Protein AF-A0A1Q8VIY4-F1 (afdb_monomer)

Nearest PDB structures (foldseek):
  6g6q-assembly4_G  TM=3.994E-01  e=1.998E-03  synthetic construct
  3q7n-assembly1_A  TM=3.539E-01  e=1.605E-03  Escherichia coli
  3q7m-assembly1_A  TM=3.217E-01  e=1.605E-03  Escherichia coli
  2yms-assembly1_D  TM=6.266E-01  e=3.820E-01  Escherichia coli BL21
  8qpv-assembly1_B  TM=3.089E-01  e=1.032E-02  Escherichia coli

Sequence (212 aa):
RRETQYLHIDLNTGQTSPIEGASMDASPTALQDGWMLFDSQPSSSGRPDTVTLINPDGSVKETFEVGVPDDFTDYPWSPQDFTLDQARAWLKNGDTSWAPSTYSVNKDDEECRSITVAGQRIELGENNSLSLKLPSGCFGVPIQGVYHAGDGDIGVFSERKGDDETVLHLVDMSTGKSPEPISLGNWGGYSPEGDFLITYEDNGAVKAYRPS

Organism: NCBI:txid544580

Foldseek 3Di:
DPDQDDWDADPVPRDIDGLPPADPQWDWDDAPFFIKTWACDPPVVPDAIKMWTAGNRRHTPDIDGFCADQPDFKAAEALAAHDSVRCCCCRNPVDNPPGPFIKTQDQVPQQSQWIAAPNDIDGNGRAKPAWDQDPVTIGGDSCVSRVQYNLAQWGWIWGDPDDQWIWIWIARRHHRATDPTHTQHQFPAWGRDHQWIWTAHPVGDIDIDGRD

Solvent-accessible surface area (backbone atoms only — not comparable to full-atom values): 11880 Å² total; per-residue (Å²): 128,86,77,78,83,49,67,32,67,44,85,89,78,69,48,72,44,71,40,79,89,70,58,91,82,30,53,82,40,81,32,73,62,24,35,36,33,48,34,78,51,59,86,88,70,80,52,76,35,34,38,37,36,26,38,80,88,40,48,78,73,48,73,46,59,60,42,47,60,96,82,66,44,76,33,40,38,37,47,45,47,42,38,64,68,53,48,45,38,28,45,44,61,53,47,42,86,85,35,90,33,48,34,25,58,35,74,88,36,90,65,20,26,37,35,32,21,62,88,32,81,44,82,52,40,76,48,28,76,65,36,43,72,48,101,92,41,54,43,69,60,83,66,52,37,59,73,62,23,40,28,20,50,37,45,79,43,46,20,51,80,54,100,89,40,54,31,37,40,44,27,27,45,78,65,32,37,54,53,83,66,43,74,54,85,70,55,68,49,70,48,55,55,47,72,32,40,37,37,34,31,70,88,69,50,74,50,78,45,60,61,105

Structure (mmCIF, N/CA/C/O backbone):
data_AF-A0A1Q8VIY4-F1
#
_entry.id   AF-A0A1Q8VIY4-F1
#
loop_
_atom_site.group_PDB
_atom_site.id
_atom_site.type_symbol
_atom_site.label_atom_id
_atom_site.label_alt_id
_atom_site.label_comp_id
_atom_site.label_asym_id
_atom_site.label_entity_id
_atom_site.label_seq_id
_atom_site.pdbx_PDB_ins_code
_atom_site.Cartn_x
_atom_site.Cartn_y
_atom_site.Cartn_z
_atom_site.occupancy
_atom_site.B_iso_or_equiv
_atom_site.auth_seq_id
_atom_site.auth_comp_id
_atom_site.auth_asym_id
_atom_site.auth_atom_id
_atom_site.pdbx_PDB_model_num
ATOM 1 N N . ARG A 1 1 ? 31.874 -5.119 -11.733 1.00 45.81 1 ARG A N 1
ATOM 2 C CA . ARG A 1 1 ? 30.832 -5.982 -12.337 1.00 45.81 1 ARG A CA 1
ATOM 3 C C . ARG A 1 1 ? 29.625 -5.803 -11.428 1.00 45.81 1 ARG A C 1
ATOM 5 O O . ARG A 1 1 ? 29.793 -6.089 -10.255 1.00 45.81 1 ARG A O 1
ATOM 12 N N . ARG A 1 2 ? 28.520 -5.185 -11.873 1.00 52.56 2 ARG A N 1
ATOM 13 C CA . ARG A 1 2 ? 27.293 -5.181 -11.055 1.00 52.56 2 ARG A CA 1
ATOM 14 C C . ARG A 1 2 ? 26.842 -6.639 -10.993 1.00 52.56 2 ARG A C 1
ATOM 16 O O . ARG A 1 2 ? 26.711 -7.256 -12.048 1.00 52.56 2 ARG A O 1
ATOM 23 N N . GLU A 1 3 ? 26.785 -7.218 -9.803 1.00 56.44 3 GLU A N 1
ATOM 24 C CA . GLU A 1 3 ? 26.264 -8.572 -9.630 1.00 56.44 3 GLU A CA 1
ATOM 25 C C . GLU A 1 3 ? 24.769 -8.524 -9.952 1.00 56.44 3 GLU A C 1
ATOM 27 O O . GLU A 1 3 ? 24.046 -7.695 -9.410 1.00 56.44 3 GLU A O 1
ATOM 32 N N . THR A 1 4 ? 24.321 -9.331 -10.911 1.00 56.03 4 THR A N 1
ATOM 33 C CA . THR A 1 4 ? 22.893 -9.510 -11.189 1.00 56.03 4 THR A CA 1
ATOM 34 C C . THR A 1 4 ? 22.273 -10.227 -9.998 1.00 56.03 4 THR A C 1
ATOM 36 O O . THR A 1 4 ? 22.716 -11.329 -9.680 1.00 56.03 4 THR A O 1
ATOM 39 N N . GLN A 1 5 ? 21.268 -9.626 -9.358 1.00 73.62 5 GLN A N 1
ATOM 40 C CA . GLN A 1 5 ? 20.654 -10.200 -8.151 1.00 73.62 5 GLN A CA 1
ATOM 41 C C . GLN A 1 5 ? 19.208 -10.624 -8.340 1.00 73.62 5 GLN A C 1
ATOM 43 O O . GLN A 1 5 ? 18.794 -11.635 -7.783 1.00 73.62 5 GLN A O 1
ATOM 48 N N . TYR A 1 6 ? 18.477 -9.920 -9.200 1.00 82.62 6 TYR A N 1
ATOM 49 C CA . TYR A 1 6 ? 17.129 -10.302 -9.580 1.00 82.62 6 TYR A CA 1
ATOM 50 C C . TYR A 1 6 ? 17.136 -10.958 -10.957 1.00 82.62 6 TYR A C 1
ATOM 52 O O . TYR A 1 6 ? 17.734 -10.456 -11.914 1.00 82.62 6 TYR A O 1
ATOM 60 N N . LEU A 1 7 ? 16.490 -12.117 -11.029 1.00 87.75 7 LEU A N 1
ATOM 61 C CA . LEU A 1 7 ? 16.318 -12.904 -12.239 1.00 87.75 7 LEU A CA 1
ATOM 62 C C . LEU A 1 7 ? 14.827 -13.110 -12.450 1.00 87.75 7 LEU A C 1
ATOM 64 O O . LEU A 1 7 ? 14.121 -13.536 -11.538 1.00 87.75 7 LEU A O 1
ATOM 68 N N . HIS A 1 8 ? 14.375 -12.861 -13.668 1.00 89.62 8 HIS A N 1
ATOM 69 C CA . HIS A 1 8 ? 13.130 -13.434 -14.138 1.00 89.62 8 HIS A CA 1
ATOM 70 C C . HIS A 1 8 ? 13.402 -14.869 -14.601 1.00 89.62 8 HIS A C 1
ATOM 72 O O . HIS A 1 8 ? 14.433 -15.143 -15.225 1.00 89.62 8 HIS A O 1
ATOM 78 N N . ILE A 1 9 ? 12.493 -15.782 -14.264 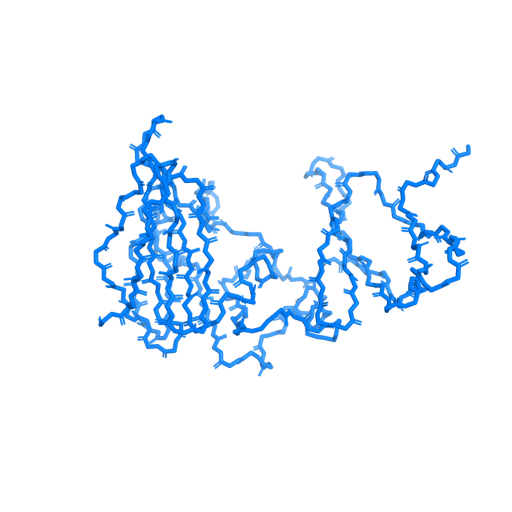1.00 90.88 9 ILE A N 1
ATOM 79 C CA . ILE A 1 9 ? 12.560 -17.194 -14.634 1.00 90.88 9 ILE A CA 1
ATOM 80 C C . ILE A 1 9 ? 11.240 -17.553 -15.310 1.00 90.88 9 ILE A C 1
ATOM 82 O O . ILE A 1 9 ? 10.196 -17.578 -14.661 1.00 90.88 9 ILE A O 1
ATOM 86 N N . ASP A 1 10 ? 11.294 -17.879 -16.599 1.00 88.88 10 ASP A N 1
ATOM 87 C CA . ASP A 1 10 ? 10.153 -18.458 -17.302 1.00 88.88 10 ASP A CA 1
ATOM 88 C C . ASP A 1 10 ? 9.967 -19.904 -16.825 1.00 88.88 10 ASP A C 1
ATOM 90 O O . ASP A 1 10 ? 10.807 -20.770 -17.072 1.00 88.88 10 ASP A O 1
ATOM 94 N N . LEU A 1 11 ? 8.860 -20.178 -16.135 1.00 91.00 11 LEU A N 1
ATOM 95 C CA . LEU A 1 11 ? 8.581 -21.499 -15.569 1.00 91.00 11 LEU A CA 1
ATOM 96 C C . LEU A 1 11 ? 8.240 -22.567 -16.624 1.00 91.00 11 LEU A C 1
ATOM 98 O O . LEU A 1 11 ? 8.341 -23.756 -16.330 1.00 91.00 11 LEU A O 1
ATOM 102 N N . ASN A 1 12 ? 7.865 -22.176 -17.846 1.00 92.06 12 ASN A N 1
ATOM 103 C CA . ASN A 1 12 ? 7.588 -23.109 -18.939 1.00 92.06 12 ASN A CA 1
ATOM 104 C C . ASN A 1 12 ? 8.872 -23.548 -19.646 1.00 92.06 12 ASN A C 1
ATOM 106 O O . ASN A 1 12 ? 9.007 -24.713 -20.022 1.00 92.06 12 ASN A O 1
ATOM 110 N N . THR A 1 13 ? 9.800 -22.613 -19.867 1.00 92.88 13 THR A N 1
ATOM 111 C CA . THR A 1 13 ? 11.026 -22.867 -20.645 1.00 92.88 13 THR A CA 1
ATOM 112 C C . THR A 1 13 ? 12.269 -23.065 -19.779 1.00 92.88 13 THR A C 1
ATOM 114 O O . THR A 1 13 ? 13.270 -23.600 -20.259 1.00 92.88 13 THR A O 1
ATOM 117 N N . GLY A 1 14 ? 12.228 -22.634 -18.518 1.00 91.81 14 GLY A N 1
ATOM 118 C CA . GLY A 1 14 ? 13.378 -22.562 -17.619 1.00 91.81 14 GLY A CA 1
ATOM 119 C C . GLY A 1 14 ? 14.391 -21.481 -18.007 1.00 91.81 14 GLY A C 1
ATOM 120 O O . GLY A 1 14 ? 15.480 -21.437 -17.432 1.00 91.81 14 GLY A O 1
ATOM 121 N N . GLN A 1 15 ? 14.080 -20.638 -18.998 1.00 90.50 15 GLN A N 1
ATOM 122 C CA . GLN A 1 15 ? 14.963 -19.549 -19.400 1.00 90.50 15 GLN A CA 1
ATOM 123 C C . GLN A 1 15 ? 15.008 -18.480 -18.317 1.00 90.50 15 GLN A C 1
ATOM 125 O O . GLN A 1 15 ? 13.998 -18.157 -17.692 1.00 90.50 15 GLN A O 1
ATOM 130 N N . THR A 1 16 ? 16.199 -17.923 -18.116 1.00 89.88 16 THR A N 1
ATOM 131 C CA . THR A 1 16 ? 16.429 -16.879 -17.127 1.00 89.88 16 THR A CA 1
ATOM 132 C C . THR A 1 16 ? 16.930 -15.613 -17.796 1.00 89.88 16 THR A C 1
ATOM 134 O O . THR A 1 16 ? 17.759 -15.655 -18.710 1.00 89.88 16 THR A O 1
ATOM 137 N N . SER A 1 17 ? 16.431 -14.475 -17.328 1.00 86.62 17 SER A N 1
ATOM 138 C CA . SER A 1 17 ? 16.861 -13.158 -17.783 1.00 86.62 17 SER A CA 1
ATOM 139 C C . SER A 1 17 ? 17.180 -12.262 -16.586 1.00 86.62 17 SER A C 1
ATOM 141 O O . SER A 1 17 ? 16.423 -12.243 -15.612 1.00 86.62 17 SER A O 1
ATOM 143 N N . PRO A 1 18 ? 18.306 -11.528 -16.618 1.00 85.50 18 PRO A N 1
ATOM 144 C CA . PRO A 1 18 ? 18.631 -10.566 -15.576 1.00 85.50 18 PRO A CA 1
ATOM 145 C C . PRO A 1 18 ? 17.621 -9.419 -15.576 1.00 85.50 18 PRO A C 1
ATOM 147 O O . PRO A 1 18 ? 17.275 -8.897 -16.634 1.00 85.50 18 PRO A O 1
ATOM 150 N N . ILE A 1 19 ? 17.210 -8.984 -14.388 1.00 82.81 19 ILE A N 1
ATOM 151 C CA . ILE A 1 19 ? 16.512 -7.710 -14.222 1.00 82.81 19 ILE A CA 1
ATOM 152 C C . ILE A 1 19 ? 17.588 -6.633 -14.069 1.00 82.81 19 ILE A C 1
ATOM 154 O O . ILE A 1 19 ? 18.270 -6.533 -13.045 1.00 82.81 19 ILE A O 1
ATOM 158 N N . GLU A 1 20 ? 17.808 -5.868 -15.136 1.00 74.88 20 GLU A N 1
ATOM 159 C CA . GLU A 1 20 ? 18.823 -4.819 -15.154 1.00 74.88 20 GLU A CA 1
ATOM 160 C C . GLU A 1 20 ? 18.403 -3.609 -14.310 1.00 74.88 20 GLU A C 1
ATOM 162 O O . GLU A 1 20 ? 17.249 -3.196 -14.312 1.00 74.88 20 GLU A O 1
ATOM 167 N N . GLY A 1 21 ? 19.364 -3.009 -13.602 1.00 68.44 21 GLY A N 1
ATOM 168 C CA . GLY A 1 21 ? 19.148 -1.759 -12.863 1.00 68.44 21 GLY A CA 1
ATOM 169 C C . GLY A 1 21 ? 18.580 -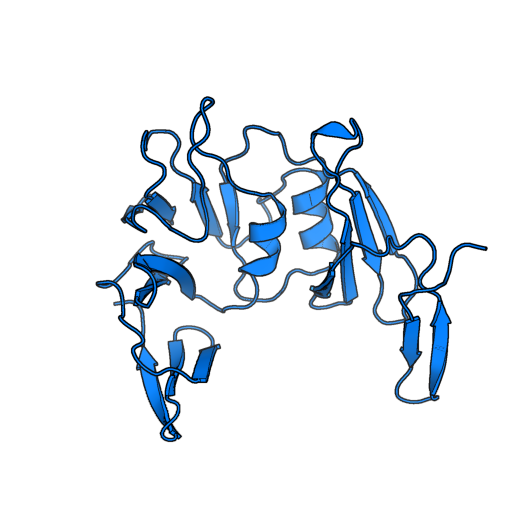1.914 -11.451 1.00 68.44 21 GLY A C 1
ATOM 170 O O . GLY A 1 21 ? 18.599 -0.938 -10.710 1.00 68.44 21 GLY A O 1
ATOM 171 N N . ALA A 1 22 ? 18.170 -3.119 -11.050 1.00 68.25 22 ALA A N 1
ATOM 172 C CA . ALA A 1 22 ? 17.692 -3.395 -9.700 1.00 68.25 22 ALA A CA 1
ATOM 173 C C . ALA A 1 22 ? 18.802 -3.251 -8.639 1.00 68.25 22 ALA A C 1
ATOM 175 O O . ALA A 1 22 ? 19.890 -3.822 -8.781 1.00 68.25 22 ALA A O 1
ATOM 176 N N . SER A 1 23 ? 18.513 -2.496 -7.577 1.00 72.38 23 SER A N 1
ATOM 177 C CA . SER A 1 23 ? 19.349 -2.402 -6.374 1.00 72.38 23 SER A CA 1
ATOM 178 C C . SER A 1 23 ? 19.302 -3.700 -5.568 1.00 72.38 23 SER A C 1
ATOM 180 O O . SER A 1 23 ? 18.300 -4.412 -5.597 1.00 72.38 23 SER A O 1
ATOM 182 N N . MET A 1 24 ? 20.385 -3.997 -4.843 1.00 69.69 24 MET A N 1
ATOM 183 C CA . MET A 1 24 ? 20.458 -5.164 -3.952 1.00 69.69 24 MET A CA 1
ATOM 184 C C . MET A 1 24 ? 19.482 -5.064 -2.779 1.00 69.69 24 MET A C 1
ATOM 186 O O . MET A 1 24 ? 18.989 -6.075 -2.293 1.00 69.69 24 MET A O 1
ATOM 190 N N . ASP A 1 25 ? 19.232 -3.837 -2.332 1.00 74.12 25 ASP A N 1
ATOM 191 C CA . ASP A 1 25 ? 18.444 -3.549 -1.136 1.00 74.12 25 ASP A CA 1
ATOM 192 C C . ASP A 1 25 ? 16.948 -3.401 -1.459 1.00 74.12 25 ASP A C 1
ATOM 194 O O . ASP A 1 25 ? 16.115 -3.291 -0.558 1.00 74.12 25 ASP A O 1
ATOM 198 N N . ALA A 1 26 ? 16.587 -3.423 -2.748 1.00 80.31 26 ALA A N 1
ATOM 199 C CA . ALA A 1 26 ? 15.200 -3.330 -3.171 1.00 80.31 26 ALA A CA 1
ATOM 200 C C . ALA A 1 26 ? 14.452 -4.620 -2.835 1.00 80.31 26 ALA A C 1
ATOM 202 O O . ALA A 1 26 ? 14.972 -5.706 -3.067 1.00 80.31 26 ALA A O 1
ATOM 203 N N . SER A 1 27 ? 13.219 -4.513 -2.342 1.00 78.31 27 SER A N 1
ATOM 204 C CA . SER A 1 27 ? 12.364 -5.677 -2.072 1.00 78.31 27 SER A CA 1
ATOM 205 C C . SER A 1 27 ? 11.345 -5.875 -3.201 1.00 78.31 27 SER A C 1
ATOM 207 O O . SER A 1 27 ? 10.678 -4.905 -3.581 1.00 78.31 27 SER A O 1
ATOM 209 N N . PRO A 1 28 ? 11.208 -7.093 -3.762 1.00 88.81 28 PRO A N 1
ATOM 210 C CA . PRO A 1 28 ? 10.216 -7.361 -4.789 1.00 88.81 28 PRO A CA 1
ATOM 211 C C . PRO A 1 28 ? 8.816 -7.454 -4.189 1.00 88.81 28 PRO A C 1
ATOM 213 O O . PRO A 1 28 ? 8.590 -8.147 -3.202 1.00 88.81 28 PRO A O 1
ATOM 216 N N . THR A 1 29 ? 7.869 -6.784 -4.833 1.00 92.62 29 THR A N 1
ATOM 217 C CA . THR A 1 29 ? 6.440 -6.832 -4.520 1.00 92.62 29 THR A CA 1
ATOM 218 C C . THR A 1 29 ? 5.701 -7.329 -5.753 1.00 92.62 29 THR A C 1
ATOM 220 O O . THR A 1 29 ? 5.918 -6.815 -6.854 1.00 92.62 29 THR A O 1
ATOM 223 N N . ALA A 1 30 ? 4.873 -8.359 -5.589 1.00 94.25 30 ALA A N 1
ATOM 224 C CA . ALA A 1 30 ? 3.999 -8.822 -6.659 1.00 94.25 30 ALA A CA 1
ATOM 225 C C . ALA A 1 30 ? 2.875 -7.805 -6.893 1.00 94.25 30 ALA A C 1
ATOM 227 O O . ALA A 1 30 ? 2.394 -7.176 -5.956 1.00 94.25 30 ALA A O 1
ATOM 228 N N . LEU A 1 31 ? 2.500 -7.637 -8.155 1.00 97.19 31 LEU A N 1
ATOM 229 C CA . LEU A 1 31 ? 1.381 -6.826 -8.617 1.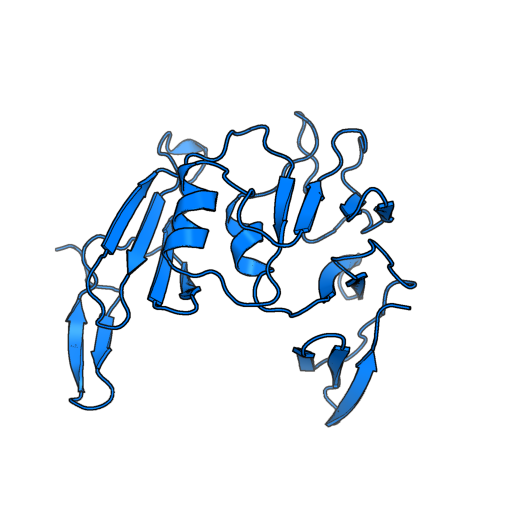00 97.19 31 LEU A CA 1
ATOM 230 C C . LEU A 1 31 ? 0.463 -7.723 -9.460 1.00 97.19 31 LEU A C 1
ATOM 232 O O . LEU A 1 31 ? 0.888 -8.793 -9.902 1.00 97.19 31 LEU A O 1
ATOM 236 N N . GLN A 1 32 ? -0.769 -7.292 -9.747 1.00 96.88 32 GLN A N 1
ATOM 237 C CA . GLN A 1 32 ? -1.719 -8.119 -10.515 1.00 96.88 32 GLN A CA 1
ATOM 238 C C . GLN A 1 32 ? -1.175 -8.555 -11.879 1.00 96.88 32 GLN A C 1
ATOM 240 O O . GLN A 1 32 ? -1.420 -9.668 -12.341 1.00 96.88 32 GLN A O 1
ATOM 245 N N . ASP A 1 33 ? -0.480 -7.639 -12.547 1.00 97.25 33 ASP A N 1
ATOM 246 C CA . ASP A 1 33 ? -0.008 -7.771 -13.919 1.00 97.25 33 ASP A CA 1
ATOM 247 C C . ASP A 1 33 ? 1.505 -7.542 -14.026 1.00 97.25 33 ASP A C 1
ATOM 249 O O . ASP A 1 33 ? 1.994 -7.138 -15.079 1.00 97.25 33 ASP A O 1
ATOM 253 N N . GLY A 1 34 ? 2.263 -7.822 -12.958 1.00 96.00 34 GLY A N 1
ATOM 254 C CA . GLY A 1 34 ? 3.723 -7.749 -12.978 1.00 96.00 34 GLY A CA 1
ATOM 255 C C . GLY A 1 34 ? 4.367 -7.732 -11.596 1.00 96.00 34 GLY A C 1
ATOM 256 O O . GLY A 1 34 ? 3.850 -8.294 -10.633 1.00 96.00 34 GLY A O 1
ATOM 257 N N . TRP A 1 35 ? 5.515 -7.066 -11.501 1.00 95.25 35 TRP A N 1
ATOM 258 C CA . TRP A 1 35 ? 6.236 -6.869 -10.245 1.00 95.25 35 TRP A CA 1
ATOM 259 C C . TRP A 1 35 ? 6.738 -5.443 -10.108 1.00 95.25 35 TRP A C 1
ATOM 261 O O . TRP A 1 35 ? 6.926 -4.713 -11.083 1.00 95.25 35 TRP A O 1
ATOM 271 N N . MET A 1 36 ? 7.021 -5.080 -8.869 1.00 94.81 36 MET A N 1
ATOM 272 C CA . MET A 1 36 ? 7.653 -3.829 -8.506 1.00 94.81 36 MET A CA 1
ATOM 273 C C . MET A 1 36 ? 8.871 -4.093 -7.630 1.00 94.81 36 MET A C 1
ATOM 275 O O . MET A 1 36 ? 8.825 -4.925 -6.728 1.00 94.81 36 MET A O 1
ATOM 279 N N . LEU A 1 37 ? 9.941 -3.342 -7.865 1.00 93.31 37 LEU A N 1
ATOM 280 C CA . LEU A 1 37 ? 11.069 -3.222 -6.949 1.00 93.31 37 LEU A CA 1
ATOM 281 C C . LEU A 1 37 ? 11.058 -1.816 -6.359 1.00 93.31 37 LEU A C 1
ATOM 283 O O . LEU A 1 37 ? 11.157 -0.843 -7.110 1.00 93.31 37 LEU A O 1
ATOM 287 N N . PHE A 1 38 ? 10.943 -1.719 -5.037 1.00 91.69 38 PHE A N 1
ATOM 288 C CA . PHE A 1 38 ? 11.053 -0.456 -4.310 1.00 91.69 38 PHE A CA 1
ATOM 289 C C . PHE A 1 38 ? 12.445 -0.354 -3.685 1.00 91.69 38 PHE A C 1
ATOM 291 O O . PHE A 1 38 ? 12.794 -1.158 -2.822 1.00 91.69 38 PHE A O 1
ATOM 298 N N . ASP A 1 39 ? 13.245 0.606 -4.143 1.00 89.44 39 ASP A N 1
ATOM 299 C CA . ASP A 1 39 ? 14.606 0.863 -3.671 1.00 89.44 39 ASP A CA 1
ATOM 300 C C . ASP A 1 39 ? 14.605 2.098 -2.768 1.00 89.44 39 ASP A C 1
ATOM 302 O O . ASP A 1 39 ? 14.672 3.236 -3.246 1.00 89.44 39 ASP A O 1
ATOM 306 N N . SER A 1 40 ? 14.493 1.853 -1.461 1.00 87.12 40 SER A N 1
ATOM 307 C CA . SER A 1 40 ? 14.528 2.910 -0.454 1.00 87.12 40 SER A CA 1
ATOM 308 C C . SER A 1 40 ? 15.961 3.364 -0.207 1.00 87.12 40 SER A C 1
ATOM 310 O O . SER A 1 40 ? 16.851 2.558 0.072 1.00 87.12 40 SER A O 1
ATOM 312 N N . GLN A 1 41 ? 16.191 4.667 -0.292 1.00 85.75 41 GLN A N 1
ATOM 313 C CA . GLN A 1 41 ? 17.482 5.273 -0.035 1.00 85.75 41 GLN A CA 1
ATOM 314 C C . GLN A 1 41 ? 17.546 5.792 1.407 1.00 85.75 41 GLN A C 1
ATOM 316 O O . GLN A 1 41 ? 16.597 6.399 1.906 1.00 85.75 41 GLN A O 1
ATOM 321 N N . PRO A 1 42 ? 18.689 5.640 2.102 1.00 80.50 42 PRO A N 1
ATOM 322 C CA . PRO A 1 42 ? 18.874 6.280 3.396 1.00 80.50 42 PRO A CA 1
ATOM 323 C C . PRO A 1 42 ? 18.681 7.791 3.269 1.00 80.50 42 PRO A C 1
ATOM 325 O O . PRO A 1 42 ? 19.232 8.408 2.353 1.00 80.50 42 PRO A O 1
ATOM 328 N N . SER A 1 43 ? 18.004 8.409 4.237 1.00 74.50 43 SER A N 1
ATOM 329 C CA . SER A 1 43 ? 17.784 9.864 4.262 1.00 74.50 43 SER A CA 1
ATOM 330 C C . SER A 1 43 ? 19.087 10.678 4.188 1.00 74.50 43 SER A C 1
ATOM 332 O O . SER A 1 43 ? 19.110 11.788 3.662 1.00 74.50 43 SER A O 1
ATOM 334 N N . SER A 1 44 ? 20.207 10.111 4.649 1.00 80.44 44 SER A N 1
ATOM 335 C CA . SER A 1 44 ? 21.544 10.715 4.579 1.00 80.44 44 SER A CA 1
ATOM 336 C C . SER A 1 44 ? 22.182 10.710 3.184 1.00 80.44 44 SER A C 1
ATOM 338 O O . SER A 1 44 ? 23.177 11.402 2.971 1.00 80.44 44 SER A O 1
ATOM 340 N N . SER A 1 45 ? 21.649 9.935 2.236 1.00 82.38 45 SER A N 1
ATOM 341 C CA . SER A 1 45 ? 22.225 9.774 0.895 1.00 82.38 45 SER A CA 1
ATOM 342 C C . SER A 1 45 ? 21.965 10.970 -0.027 1.00 82.38 45 SER A C 1
ATOM 344 O O . SER A 1 45 ? 22.690 11.149 -1.009 1.00 82.38 45 SER A O 1
ATOM 346 N N . GLY A 1 46 ? 20.933 11.773 0.267 1.00 80.38 46 GLY A N 1
ATOM 347 C CA . GLY A 1 46 ? 20.452 12.844 -0.610 1.00 80.38 46 GLY A CA 1
ATOM 348 C C . GLY A 1 46 ? 19.895 12.348 -1.950 1.00 80.38 46 GLY A C 1
ATOM 349 O O . GLY A 1 46 ? 19.732 13.152 -2.865 1.00 80.38 46 GLY A O 1
ATOM 350 N N . ARG A 1 47 ? 19.654 11.037 -2.089 1.00 85.75 47 ARG A N 1
ATOM 351 C CA . ARG A 1 47 ? 19.037 10.422 -3.265 1.00 85.75 47 ARG A CA 1
ATOM 352 C C . ARG A 1 47 ? 17.565 10.130 -2.980 1.00 85.75 47 ARG A C 1
ATOM 354 O O . ARG A 1 47 ? 17.262 9.735 -1.856 1.00 85.75 47 ARG A O 1
ATOM 361 N N . PRO A 1 48 ? 16.679 10.307 -3.968 1.00 87.94 48 PRO A N 1
ATOM 362 C CA . PRO A 1 48 ? 15.284 9.923 -3.824 1.00 87.94 48 PRO A CA 1
ATOM 363 C C . PRO A 1 48 ? 15.135 8.399 -3.836 1.00 87.94 48 PRO A C 1
ATOM 365 O O . PRO A 1 48 ? 15.938 7.693 -4.454 1.00 87.94 48 PRO A O 1
ATOM 368 N N . ASP A 1 49 ? 14.074 7.915 -3.195 1.00 90.81 49 ASP A N 1
ATOM 369 C CA . ASP A 1 49 ? 13.602 6.544 -3.373 1.00 90.81 49 ASP A CA 1
ATOM 370 C C . ASP A 1 49 ? 13.238 6.313 -4.843 1.00 90.81 49 ASP A C 1
ATOM 372 O O . ASP A 1 49 ? 12.737 7.213 -5.530 1.00 90.81 49 ASP A O 1
ATOM 376 N N . THR A 1 50 ? 13.471 5.099 -5.340 1.00 92.62 50 THR A N 1
ATOM 377 C CA . THR A 1 50 ? 13.131 4.751 -6.725 1.00 92.62 50 THR A CA 1
ATOM 378 C C . THR A 1 50 ? 12.291 3.492 -6.814 1.00 92.62 50 THR A C 1
ATOM 380 O O . THR A 1 50 ? 12.351 2.600 -5.971 1.00 92.62 50 THR A O 1
ATOM 383 N N . VAL A 1 51 ? 11.497 3.425 -7.876 1.00 94.25 51 VAL A N 1
ATOM 384 C CA . VAL A 1 51 ? 10.613 2.310 -8.187 1.00 94.25 51 VAL A CA 1
ATOM 385 C C . VAL A 1 51 ? 10.959 1.790 -9.567 1.00 94.25 51 VAL A C 1
ATOM 387 O O . VAL A 1 51 ? 11.059 2.567 -10.515 1.00 94.25 51 VAL A O 1
ATOM 390 N N . THR A 1 52 ? 11.112 0.474 -9.696 1.00 94.50 52 THR A N 1
ATOM 391 C CA . THR A 1 52 ? 11.223 -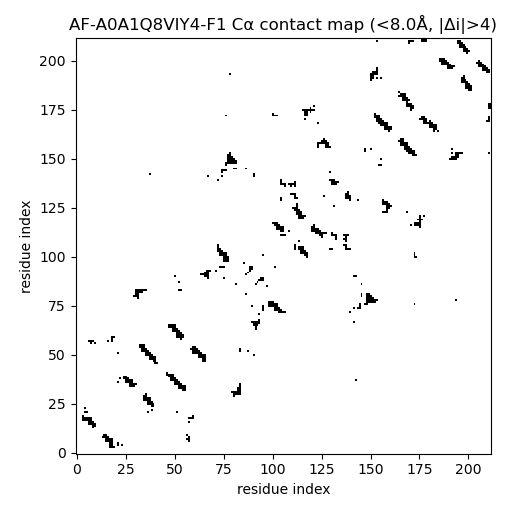0.209 -10.990 1.00 94.50 52 THR A CA 1
ATOM 392 C C . THR A 1 52 ? 10.028 -1.130 -11.184 1.00 94.50 52 THR A C 1
ATOM 394 O O . THR A 1 52 ? 9.817 -2.045 -10.394 1.00 94.50 52 THR A O 1
ATOM 397 N N . LEU A 1 53 ? 9.254 -0.886 -12.239 1.00 95.88 53 LEU A N 1
ATOM 398 C CA . LEU A 1 53 ? 8.103 -1.688 -12.640 1.00 95.88 53 LEU A CA 1
ATOM 399 C C . LEU A 1 53 ? 8.516 -2.696 -13.709 1.00 95.88 53 LEU A C 1
ATOM 401 O O . LEU A 1 53 ? 9.208 -2.348 -14.670 1.00 95.88 53 LEU A O 1
ATOM 405 N N . ILE A 1 54 ? 8.077 -3.940 -13.552 1.00 94.69 54 ILE A N 1
ATOM 406 C CA . ILE A 1 54 ? 8.518 -5.085 -14.346 1.00 94.69 54 ILE A CA 1
ATOM 407 C C . ILE A 1 54 ? 7.283 -5.805 -14.882 1.00 94.69 54 ILE A C 1
ATOM 409 O O . ILE A 1 54 ? 6.374 -6.138 -14.125 1.00 94.69 54 ILE A O 1
ATOM 413 N N . ASN A 1 55 ? 7.252 -6.037 -16.192 1.00 95.06 55 ASN A N 1
ATOM 414 C CA . ASN A 1 55 ? 6.190 -6.785 -16.856 1.00 95.06 55 ASN A CA 1
ATOM 415 C C . ASN A 1 55 ? 6.234 -8.280 -16.473 1.00 95.06 55 ASN A C 1
ATOM 417 O O . ASN A 1 55 ? 7.276 -8.766 -16.027 1.00 95.06 55 ASN A O 1
ATOM 421 N N . PRO A 1 56 ? 5.161 -9.052 -16.731 1.00 92.56 56 PRO A N 1
ATOM 422 C CA . PRO A 1 56 ? 5.105 -10.484 -16.427 1.00 92.56 56 PRO A CA 1
ATOM 423 C C . PRO A 1 56 ? 6.198 -11.333 -17.094 1.00 92.56 56 PRO A C 1
ATOM 425 O O . PRO A 1 56 ? 6.515 -12.411 -16.608 1.00 92.56 56 PRO A O 1
ATOM 428 N N . ASP A 1 57 ? 6.776 -10.856 -18.200 1.00 90.25 57 ASP A N 1
ATOM 429 C CA . ASP A 1 57 ? 7.868 -11.515 -18.928 1.00 90.25 57 ASP A CA 1
ATOM 430 C C . ASP A 1 57 ? 9.272 -11.145 -18.410 1.00 90.25 57 ASP A C 1
ATOM 432 O O . ASP A 1 57 ? 10.283 -11.507 -19.017 1.00 90.25 57 ASP A O 1
ATOM 436 N N . GLY A 1 58 ? 9.343 -10.387 -17.312 1.00 89.06 58 GLY A N 1
ATOM 437 C CA . GLY A 1 58 ? 10.588 -9.933 -16.703 1.00 89.06 58 GLY A CA 1
ATOM 438 C C . GLY A 1 58 ? 11.215 -8.704 -17.354 1.00 89.06 58 GLY A C 1
ATOM 439 O O . GLY A 1 58 ? 12.262 -8.250 -16.889 1.00 89.06 58 GLY A O 1
ATOM 440 N N . SER A 1 59 ? 10.619 -8.148 -18.413 1.00 90.69 59 SER A N 1
ATOM 441 C CA . SER A 1 59 ? 11.108 -6.905 -19.009 1.00 90.69 59 SER A CA 1
ATOM 442 C C . SER A 1 59 ? 10.797 -5.703 -18.114 1.00 90.69 59 SER A C 1
ATOM 444 O O . SER A 1 59 ? 9.706 -5.576 -17.557 1.00 90.69 59 SER A O 1
ATOM 446 N N . VAL A 1 60 ? 11.760 -4.789 -17.976 1.00 92.38 60 VAL A N 1
ATOM 447 C CA . VAL A 1 60 ? 11.544 -3.530 -17.252 1.00 92.38 60 VAL A CA 1
ATOM 448 C C . VAL A 1 60 ? 10.590 -2.649 -18.061 1.00 92.38 60 VAL A C 1
ATOM 450 O O . VAL A 1 60 ? 10.891 -2.284 -19.198 1.00 92.38 60 VAL A O 1
ATOM 453 N N . LYS A 1 61 ? 9.450 -2.292 -17.463 1.00 94.81 61 LYS A N 1
ATOM 454 C CA . LYS A 1 61 ? 8.465 -1.364 -18.033 1.00 94.81 61 LYS A CA 1
ATOM 455 C C . LYS A 1 61 ? 8.921 0.082 -17.858 1.00 94.81 61 LYS A C 1
ATOM 457 O O . LYS A 1 61 ? 8.913 0.850 -18.816 1.00 94.81 61 LYS A O 1
ATOM 462 N N . GLU A 1 62 ? 9.308 0.453 -16.639 1.00 95.38 62 GLU A N 1
ATOM 463 C CA . GLU A 1 62 ? 9.745 1.809 -16.291 1.00 95.38 62 GLU A CA 1
ATOM 464 C C . GLU A 1 62 ? 10.521 1.811 -14.968 1.00 95.38 62 GLU A C 1
ATOM 466 O O . GLU A 1 62 ? 10.216 1.028 -14.071 1.00 95.38 62 GLU A O 1
ATOM 471 N N . THR A 1 63 ? 11.464 2.743 -14.825 1.00 93.94 63 THR A N 1
ATOM 472 C CA . THR A 1 63 ? 12.062 3.116 -13.536 1.00 93.94 63 THR A CA 1
ATOM 473 C C . THR A 1 63 ? 11.837 4.608 -13.297 1.00 93.94 63 THR A C 1
ATOM 475 O O . THR A 1 63 ? 12.049 5.411 -14.209 1.00 93.94 63 THR A O 1
ATOM 478 N N . PHE A 1 64 ? 11.405 4.991 -12.096 1.00 95.19 64 PHE A N 1
ATOM 479 C CA . PHE A 1 64 ? 11.139 6.385 -11.734 1.00 95.19 64 PHE A CA 1
ATOM 480 C C . PHE A 1 64 ? 11.474 6.685 -10.268 1.00 95.19 64 PHE A C 1
ATOM 482 O O . PHE A 1 64 ? 11.517 5.787 -9.434 1.00 95.19 64 PHE A O 1
ATOM 489 N N . GLU A 1 65 ? 11.708 7.962 -9.967 1.00 95.06 65 GLU A N 1
ATOM 490 C CA . GLU A 1 65 ? 11.818 8.475 -8.596 1.00 95.06 65 GLU A CA 1
ATOM 491 C C . GLU A 1 65 ? 10.420 8.598 -7.982 1.00 95.06 65 GLU A C 1
ATOM 493 O O . GLU A 1 65 ? 9.486 9.024 -8.670 1.00 95.06 65 GLU A O 1
ATOM 498 N N . VAL A 1 66 ? 10.272 8.228 -6.708 1.00 94.94 66 VAL A N 1
ATOM 499 C CA . VAL A 1 66 ? 9.009 8.401 -5.975 1.00 94.94 66 VAL A CA 1
ATOM 500 C C . VAL A 1 66 ? 8.650 9.886 -5.959 1.00 94.94 66 VAL A C 1
ATOM 502 O O . VAL A 1 66 ? 9.450 10.722 -5.547 1.00 94.94 66 VAL A O 1
ATOM 505 N N . GLY A 1 67 ? 7.449 10.208 -6.439 1.00 95.50 67 GLY A N 1
ATOM 506 C CA . GLY A 1 67 ? 6.961 11.582 -6.591 1.00 95.50 67 GLY A CA 1
ATOM 507 C C . GLY A 1 67 ? 5.765 11.915 -5.701 1.00 95.50 67 GLY A C 1
ATOM 508 O O . GLY A 1 67 ? 5.115 12.938 -5.912 1.00 95.50 67 GLY A O 1
ATOM 509 N N . VAL A 1 68 ? 5.451 11.053 -4.730 1.00 93.31 68 VAL A N 1
ATOM 510 C CA . VAL A 1 68 ? 4.459 11.351 -3.689 1.00 93.31 68 VAL A CA 1
ATOM 511 C C . VAL A 1 68 ? 4.974 12.532 -2.849 1.00 93.31 68 VAL A C 1
ATOM 513 O O . VAL A 1 68 ? 6.130 12.490 -2.431 1.00 93.31 68 VAL A O 1
ATOM 516 N N . PRO A 1 69 ? 4.171 13.588 -2.612 1.00 89.44 69 PRO A N 1
ATOM 517 C CA . PRO A 1 69 ? 4.598 14.731 -1.801 1.00 89.44 69 PRO A CA 1
ATOM 518 C C . PRO A 1 69 ? 5.001 14.310 -0.388 1.00 89.44 69 PRO A C 1
ATOM 520 O O . PRO A 1 69 ? 4.303 13.496 0.198 1.00 89.44 69 PRO A O 1
ATOM 523 N N . ASP A 1 70 ? 6.041 14.906 0.200 1.00 85.00 70 ASP A N 1
ATOM 524 C CA . ASP A 1 70 ? 6.507 14.565 1.561 1.00 85.00 70 ASP A CA 1
ATOM 525 C C . ASP A 1 70 ? 5.434 14.755 2.650 1.00 85.00 70 ASP A C 1
ATOM 527 O O . ASP A 1 70 ? 5.502 14.149 3.718 1.00 85.00 70 ASP A O 1
ATOM 531 N N . ASP A 1 71 ? 4.448 15.619 2.400 1.00 86.94 71 ASP A N 1
ATOM 532 C CA . ASP A 1 71 ? 3.355 15.933 3.314 1.00 86.94 71 ASP A CA 1
ATOM 533 C C . ASP A 1 71 ? 2.046 15.209 2.971 1.00 86.94 71 ASP A C 1
ATOM 535 O O . ASP A 1 71 ? 0.993 15.577 3.497 1.00 86.94 71 ASP A O 1
ATOM 539 N N . PHE A 1 72 ? 2.078 14.188 2.120 1.00 91.00 72 PHE A N 1
ATOM 540 C CA . PHE A 1 72 ? 0.902 13.379 1.832 1.00 91.00 72 PHE A CA 1
ATOM 541 C C . PHE A 1 72 ? 0.306 12.740 3.098 1.00 91.00 72 PHE A C 1
ATOM 543 O O . PHE A 1 72 ? 0.999 12.430 4.069 1.00 91.00 72 PHE A O 1
ATOM 550 N N . THR A 1 73 ? -1.008 12.542 3.084 1.00 92.12 73 THR A N 1
ATOM 551 C CA . THR A 1 73 ? -1.735 11.865 4.170 1.00 92.12 73 THR A CA 1
ATOM 552 C C . THR A 1 73 ? -2.612 10.742 3.676 1.00 92.12 73 THR A C 1
ATOM 554 O O . THR A 1 73 ? -2.833 9.800 4.427 1.00 92.12 73 THR A O 1
ATOM 557 N N . ASP A 1 74 ? -3.120 10.857 2.453 1.00 94.81 74 ASP A N 1
ATOM 558 C CA . ASP A 1 74 ? -4.071 9.926 1.868 1.00 94.81 74 ASP A CA 1
ATOM 559 C C . ASP A 1 74 ? -3.353 8.803 1.127 1.00 94.81 74 ASP A C 1
ATOM 561 O O . ASP A 1 74 ? -2.438 9.040 0.340 1.00 94.81 74 ASP A O 1
ATOM 565 N N . TYR A 1 75 ? -3.820 7.584 1.356 1.00 96.44 75 TYR A N 1
ATOM 566 C CA . TYR A 1 75 ? -3.344 6.361 0.738 1.00 96.44 75 TYR A CA 1
ATOM 567 C C . TYR A 1 75 ? -4.481 5.744 -0.077 1.00 96.44 75 TYR A C 1
ATOM 569 O O . TYR A 1 75 ? -5.625 5.709 0.397 1.00 96.44 75 TYR A O 1
ATOM 577 N N . PRO A 1 76 ? -4.200 5.237 -1.288 1.00 97.00 76 PRO A N 1
ATOM 578 C CA . PRO A 1 76 ? -5.180 4.474 -2.042 1.00 97.00 76 PRO A CA 1
ATOM 579 C C . PRO A 1 76 ? -5.424 3.122 -1.363 1.00 97.00 76 PRO A C 1
ATOM 581 O O . PRO A 1 76 ? -4.474 2.440 -0.985 1.00 97.00 76 PRO A O 1
ATOM 584 N N . TRP A 1 77 ? -6.690 2.721 -1.240 1.00 96.38 77 TRP A N 1
ATOM 585 C CA . TRP A 1 77 ? -7.074 1.367 -0.847 1.00 96.38 77 TRP A CA 1
ATOM 586 C C . TRP A 1 77 ? -7.558 0.585 -2.064 1.00 96.38 77 TRP A C 1
ATOM 588 O O . TRP A 1 77 ? -8.349 1.097 -2.856 1.00 96.38 77 TRP A O 1
ATOM 598 N N . SER A 1 78 ? -7.135 -0.670 -2.199 1.00 95.25 78 SER A N 1
ATOM 599 C CA . SER A 1 78 ? -7.621 -1.568 -3.245 1.00 95.25 78 SER A CA 1
ATOM 600 C C . SER A 1 78 ? -7.846 -2.969 -2.679 1.00 95.25 78 SER A C 1
ATOM 602 O O . SER A 1 78 ? -6.898 -3.555 -2.156 1.00 95.25 78 SER A O 1
ATOM 604 N N . PRO A 1 79 ? -9.045 -3.556 -2.868 1.00 93.31 79 PRO A N 1
ATOM 605 C CA . PRO A 1 79 ? -9.313 -4.943 -2.488 1.00 93.31 79 PRO A CA 1
ATOM 606 C C . PRO A 1 79 ? -8.494 -5.994 -3.226 1.00 93.31 79 PRO A C 1
ATOM 608 O O . PRO A 1 79 ? -8.501 -7.163 -2.863 1.00 93.31 79 PRO A O 1
ATOM 611 N N . GLN A 1 80 ? -7.825 -5.593 -4.296 1.00 95.06 80 GLN A N 1
ATOM 612 C CA . GLN A 1 80 ? -6.933 -6.434 -5.075 1.00 95.06 80 GLN A CA 1
ATOM 613 C C . GLN A 1 80 ? -5.548 -5.792 -5.083 1.00 95.06 80 GLN A C 1
ATOM 615 O O . GLN A 1 80 ? -5.448 -4.573 -4.905 1.00 95.06 80 GLN A O 1
ATOM 620 N N . ASP A 1 81 ? -4.507 -6.580 -5.358 1.00 96.06 81 ASP A N 1
ATOM 621 C CA . ASP A 1 81 ? -3.158 -6.051 -5.583 1.00 96.06 81 ASP A CA 1
ATOM 622 C C . ASP A 1 81 ? -3.209 -4.889 -6.581 1.00 96.06 81 ASP A C 1
ATOM 624 O O . ASP A 1 81 ? -4.119 -4.795 -7.407 1.00 96.06 81 ASP A O 1
ATOM 628 N N . PHE A 1 82 ? -2.245 -3.978 -6.547 1.00 97.94 82 PHE A N 1
ATOM 629 C CA . PHE A 1 82 ? -2.218 -2.938 -7.572 1.00 97.94 82 PHE A CA 1
ATOM 630 C C . PHE A 1 82 ? -1.828 -3.548 -8.919 1.00 97.94 82 PHE A C 1
ATOM 632 O O . PHE A 1 82 ? -1.037 -4.485 -8.997 1.00 97.94 82 PHE A O 1
ATOM 639 N N . THR A 1 83 ? -2.350 -2.982 -10.000 1.00 98.44 83 THR A N 1
ATOM 640 C CA . THR A 1 83 ? -1.749 -3.127 -11.332 1.00 98.44 83 THR A CA 1
ATOM 641 C C . THR A 1 83 ? -0.493 -2.261 -11.441 1.00 98.44 83 THR A C 1
ATOM 643 O O . THR A 1 83 ? -0.306 -1.304 -10.682 1.00 98.44 83 THR A O 1
ATOM 646 N N . LEU A 1 84 ? 0.353 -2.524 -12.437 1.00 98.44 84 LEU A N 1
ATOM 647 C CA . LEU A 1 84 ? 1.517 -1.699 -12.763 1.00 98.44 84 LEU A CA 1
ATOM 648 C C . LEU A 1 84 ? 1.126 -0.228 -12.976 1.00 98.44 84 LEU A C 1
ATOM 650 O O . LEU A 1 84 ? 1.851 0.670 -12.552 1.00 98.44 84 LEU A O 1
ATOM 654 N N . ASP A 1 85 ? -0.016 0.033 -13.616 1.00 98.50 85 ASP A N 1
ATOM 655 C CA . ASP A 1 85 ? -0.481 1.398 -13.884 1.00 98.50 85 ASP A CA 1
ATOM 656 C C . ASP A 1 85 ? -0.990 2.100 -12.617 1.00 98.50 85 ASP A C 1
ATOM 658 O O . ASP A 1 85 ? -0.716 3.286 -12.434 1.00 98.50 85 ASP A O 1
ATOM 662 N N . GLN A 1 86 ? -1.655 1.380 -11.710 1.00 98.56 86 GLN A N 1
ATOM 663 C CA . GLN A 1 86 ? -2.085 1.911 -10.409 1.00 98.56 86 GLN A CA 1
ATOM 664 C C . GLN A 1 86 ? -0.893 2.188 -9.485 1.00 98.56 86 GLN A C 1
ATOM 666 O O . GLN A 1 86 ? -0.799 3.276 -8.915 1.00 98.56 86 GLN A O 1
ATOM 671 N N . ALA A 1 87 ? 0.069 1.260 -9.399 1.00 98.25 87 ALA A N 1
ATOM 672 C CA . ALA A 1 87 ? 1.313 1.458 -8.652 1.00 98.25 87 ALA A CA 1
ATOM 673 C C . ALA A 1 87 ? 2.091 2.669 -9.177 1.00 98.25 87 ALA A C 1
ATOM 675 O O . ALA A 1 87 ? 2.574 3.491 -8.397 1.00 98.25 87 ALA A O 1
ATOM 676 N N . ARG A 1 88 ? 2.150 2.830 -10.504 1.00 98.12 88 ARG A N 1
ATOM 677 C CA . ARG A 1 88 ? 2.724 4.016 -11.138 1.00 98.12 88 ARG A CA 1
ATOM 678 C C . ARG A 1 88 ? 1.954 5.287 -10.786 1.00 98.12 88 ARG A C 1
ATOM 680 O O . ARG A 1 88 ? 2.583 6.281 -10.443 1.00 98.12 88 ARG A O 1
ATOM 687 N N . ALA A 1 89 ? 0.628 5.292 -10.920 1.00 98.38 89 ALA A N 1
ATOM 688 C CA . ALA A 1 89 ? -0.203 6.463 -10.641 1.00 98.38 89 ALA A CA 1
ATOM 689 C C . ALA A 1 8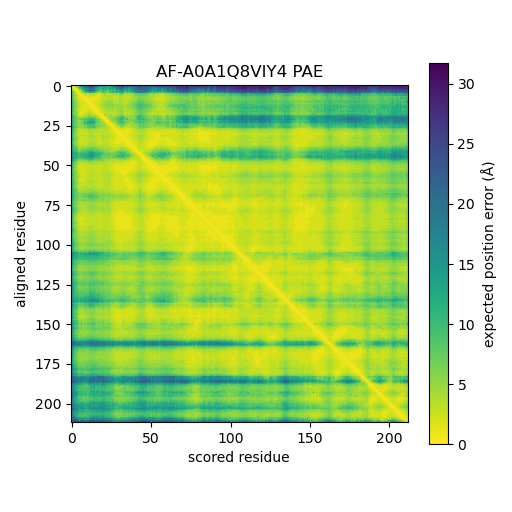9 ? 0.003 6.951 -9.201 1.00 98.38 89 ALA A C 1
ATOM 691 O O . ALA A 1 89 ? 0.280 8.133 -8.985 1.00 98.38 89 ALA A O 1
ATOM 692 N N . TRP A 1 90 ? -0.009 6.014 -8.252 1.00 98.25 90 TRP A N 1
ATOM 693 C CA . TRP A 1 90 ? 0.245 6.284 -6.847 1.00 98.25 90 TRP A CA 1
ATOM 694 C C . TRP A 1 90 ? 1.683 6.746 -6.587 1.00 98.25 90 TRP A C 1
ATOM 696 O O . TRP A 1 90 ? 1.904 7.900 -6.242 1.00 98.25 90 TRP A O 1
ATOM 706 N N . LEU A 1 91 ? 2.687 5.892 -6.793 1.00 97.50 91 LEU A N 1
ATOM 707 C CA . LEU A 1 91 ? 4.051 6.167 -6.322 1.00 97.50 91 LEU A CA 1
ATOM 708 C C . LEU A 1 91 ? 4.756 7.271 -7.115 1.00 97.50 91 LEU A C 1
ATOM 710 O O . LEU A 1 91 ? 5.658 7.925 -6.593 1.00 97.50 91 LEU A O 1
ATOM 714 N N . LYS A 1 92 ? 4.368 7.491 -8.376 1.00 97.56 92 LYS A N 1
ATOM 715 C CA . LYS A 1 92 ? 4.975 8.533 -9.209 1.00 97.56 92 LYS A CA 1
ATOM 716 C C . LYS A 1 92 ? 4.299 9.890 -9.047 1.00 97.56 92 LYS A C 1
ATOM 718 O O . LYS A 1 92 ? 4.980 10.902 -9.157 1.00 97.56 92 LYS A O 1
ATOM 723 N N . ASN A 1 93 ? 2.980 9.921 -8.844 1.00 96.69 93 ASN A N 1
ATOM 724 C CA . ASN A 1 93 ? 2.209 11.168 -8.917 1.00 96.69 93 ASN A CA 1
ATOM 725 C C . ASN A 1 93 ? 1.361 11.458 -7.669 1.00 96.69 93 ASN A C 1
ATOM 727 O O . ASN A 1 93 ? 0.682 12.480 -7.644 1.00 96.69 93 ASN A O 1
ATOM 731 N N . GLY A 1 94 ? 1.342 10.568 -6.674 1.00 96.56 94 GLY A N 1
ATOM 732 C CA . GLY A 1 94 ? 0.424 10.653 -5.537 1.00 96.56 94 GLY A CA 1
ATOM 733 C C . GLY A 1 94 ? -1.050 10.508 -5.931 1.00 96.56 94 GLY A C 1
ATOM 734 O O . GLY A 1 94 ? -1.921 10.970 -5.202 1.00 96.56 94 GLY A O 1
ATOM 735 N N . ASP A 1 95 ? -1.349 9.924 -7.096 1.00 97.31 95 ASP A N 1
ATOM 736 C CA . ASP A 1 95 ? -2.719 9.833 -7.602 1.00 97.31 95 ASP A CA 1
ATOM 737 C C . ASP A 1 95 ? -3.466 8.665 -6.952 1.00 97.31 95 ASP A C 1
ATOM 739 O O . ASP A 1 95 ? -3.102 7.497 -7.121 1.00 97.31 95 ASP A O 1
ATOM 743 N N . THR A 1 96 ? -4.531 9.002 -6.229 1.00 97.00 96 THR A N 1
ATOM 744 C CA . THR A 1 96 ? -5.440 8.069 -5.554 1.00 97.00 96 THR A CA 1
ATOM 745 C C . THR A 1 96 ? -6.819 8.003 -6.214 1.00 97.00 96 THR A C 1
ATOM 747 O O . THR A 1 96 ? -7.672 7.244 -5.768 1.00 97.00 96 THR A O 1
ATOM 750 N N . SER A 1 97 ? -7.063 8.759 -7.291 1.00 96.88 97 SER A N 1
ATOM 751 C CA . SER A 1 97 ? -8.397 8.928 -7.895 1.00 96.88 97 SER A CA 1
ATOM 752 C C . SER A 1 97 ? -8.984 7.656 -8.514 1.00 96.88 97 SER A C 1
ATOM 754 O O . SER A 1 97 ? -10.191 7.569 -8.739 1.00 96.88 97 SER A O 1
ATOM 756 N N . TRP A 1 98 ? -8.133 6.673 -8.799 1.00 96.50 98 TRP A N 1
ATOM 757 C CA . TRP A 1 98 ? -8.518 5.367 -9.322 1.00 96.50 98 TRP A CA 1
ATOM 758 C C . TRP A 1 98 ? -8.969 4.396 -8.221 1.00 96.50 98 TRP A C 1
ATOM 760 O O . TRP A 1 98 ? -9.584 3.375 -8.536 1.00 96.50 98 TRP A O 1
ATOM 770 N N . ALA A 1 99 ? -8.635 4.674 -6.958 1.00 96.69 99 ALA A N 1
ATOM 771 C CA . ALA A 1 99 ? -8.891 3.770 -5.851 1.00 96.69 99 ALA A CA 1
ATOM 772 C C . ALA A 1 99 ? -10.379 3.803 -5.453 1.00 96.69 99 ALA A C 1
ATOM 774 O O . ALA A 1 99 ? -10.976 4.882 -5.398 1.00 96.69 99 ALA A O 1
ATOM 775 N N . PRO A 1 100 ? -11.007 2.648 -5.160 1.00 93.62 100 PRO A N 1
ATOM 776 C CA . PRO A 1 100 ? -12.396 2.596 -4.696 1.00 93.62 100 PRO A CA 1
ATOM 777 C C . PRO A 1 100 ? -12.618 3.325 -3.365 1.00 93.62 100 PRO A C 1
ATOM 779 O O . PRO A 1 100 ? -13.709 3.844 -3.124 1.00 93.62 100 PRO A O 1
ATOM 782 N N . SER A 1 101 ? -11.599 3.375 -2.509 1.00 94.31 101 SER A N 1
ATOM 783 C CA . SER A 1 101 ? -11.587 4.190 -1.300 1.00 94.31 101 SER A CA 1
ATOM 784 C C . SER A 1 101 ? -10.168 4.641 -0.962 1.00 94.31 101 SER A C 1
ATOM 786 O O . SER A 1 101 ? -9.185 4.220 -1.577 1.00 94.31 101 SER A O 1
ATOM 788 N N . THR A 1 102 ? -10.066 5.535 0.015 1.00 95.56 102 THR A N 1
ATOM 789 C CA . THR A 1 102 ? -8.798 5.973 0.591 1.00 95.56 102 THR A CA 1
ATOM 790 C C . THR A 1 102 ? -8.874 5.907 2.108 1.00 95.56 102 THR A C 1
ATOM 792 O O . THR A 1 102 ? -9.954 5.973 2.706 1.00 95.56 102 THR A O 1
ATOM 795 N N . TYR A 1 103 ? -7.710 5.803 2.733 1.00 95.50 103 TYR A N 1
ATOM 796 C CA . TYR A 1 103 ? -7.540 6.071 4.155 1.00 95.50 103 TYR A CA 1
ATOM 797 C C . TYR A 1 103 ? -6.463 7.126 4.346 1.00 95.50 103 TYR A C 1
ATOM 799 O O . TYR A 1 103 ? -5.640 7.335 3.457 1.00 95.50 103 TYR A O 1
ATOM 807 N N . SER A 1 104 ? -6.452 7.787 5.499 1.00 95.06 104 SER A N 1
ATOM 808 C CA . SER A 1 104 ? -5.439 8.794 5.780 1.00 95.06 104 SER A CA 1
ATOM 809 C C . SER A 1 104 ? -4.848 8.706 7.170 1.00 95.06 104 SER A C 1
ATOM 811 O O . SER A 1 104 ? -5.544 8.426 8.145 1.00 95.06 104 SER A O 1
ATOM 813 N N . VAL A 1 105 ? -3.548 8.979 7.268 1.00 92.69 105 VAL A N 1
ATOM 814 C CA . VAL A 1 105 ? -2.903 9.238 8.559 1.00 92.69 105 VAL A CA 1
ATOM 815 C C . VAL A 1 105 ? -3.421 10.574 9.081 1.00 92.69 105 VAL A C 1
ATOM 817 O O . VAL A 1 105 ? -3.385 11.587 8.377 1.00 92.69 105 VAL A O 1
ATOM 820 N N . ASN A 1 106 ? -3.929 10.583 10.312 1.00 83.38 106 ASN A N 1
ATOM 821 C CA . ASN A 1 106 ? -4.556 11.771 10.872 1.00 83.38 106 ASN A CA 1
ATOM 822 C C . ASN A 1 106 ? -3.493 12.764 11.373 1.00 83.38 106 ASN A C 1
ATOM 824 O O . ASN A 1 106 ? -2.832 12.513 12.374 1.00 83.38 106 ASN A O 1
ATOM 828 N N . LYS A 1 107 ? -3.340 13.910 10.698 1.00 81.12 107 LYS A N 1
ATOM 829 C CA . LYS A 1 107 ? -2.404 14.970 11.121 1.00 81.12 107 LYS A CA 1
ATOM 830 C C . LYS A 1 107 ? -2.862 15.757 12.349 1.00 81.12 107 LYS A C 1
ATOM 832 O O . LYS A 1 107 ? -2.019 16.355 13.010 1.00 81.12 107 LYS A O 1
ATOM 837 N N . ASP A 1 108 ? -4.157 15.747 12.655 1.00 86.25 108 ASP A N 1
ATOM 838 C CA . ASP A 1 108 ? -4.690 16.361 13.877 1.00 86.25 108 ASP A CA 1
ATOM 839 C C . ASP A 1 108 ? -4.433 15.471 15.106 1.00 86.25 108 ASP A C 1
ATOM 841 O O . ASP A 1 108 ? -4.610 15.897 16.247 1.00 86.25 108 ASP A O 1
ATOM 845 N N . ASP A 1 109 ? -4.014 14.222 14.888 1.00 89.69 109 ASP A N 1
ATOM 846 C CA . ASP A 1 109 ? -3.536 13.338 15.937 1.00 89.69 109 ASP A CA 1
ATOM 847 C C . ASP A 1 109 ? -2.079 13.644 16.279 1.00 89.69 109 ASP A C 1
ATOM 849 O O . ASP A 1 109 ? -1.161 13.109 15.669 1.00 89.69 109 ASP A O 1
ATOM 853 N N . GLU A 1 110 ? -1.847 14.469 17.296 1.00 88.94 110 GLU A N 1
ATOM 854 C CA . GLU A 1 110 ? -0.486 14.795 17.743 1.00 88.94 110 GLU A CA 1
ATOM 855 C C . GLU A 1 110 ? 0.328 13.564 18.193 1.00 88.94 110 GLU A C 1
ATOM 857 O O . GLU A 1 110 ? 1.555 13.640 18.296 1.00 88.94 110 GLU A O 1
ATOM 862 N N . GLU A 1 111 ? -0.328 12.431 18.464 1.00 91.62 111 GLU A N 1
ATOM 863 C CA . GLU A 1 111 ? 0.304 11.194 18.916 1.00 91.62 111 GLU A CA 1
ATOM 864 C C . GLU A 1 111 ? 0.397 10.111 17.832 1.00 91.62 111 GLU A C 1
ATOM 866 O O . GLU A 1 111 ? 0.990 9.063 18.087 1.00 91.62 111 GLU A O 1
ATOM 871 N N . CYS A 1 112 ? -0.129 10.355 16.626 1.00 92.75 112 CYS A N 1
ATOM 872 C CA . CYS A 1 112 ? -0.063 9.435 15.484 1.00 92.75 112 CYS A CA 1
ATOM 873 C C . CYS A 1 112 ? -0.630 8.042 15.783 1.00 92.75 112 CYS A C 1
ATOM 875 O O . CYS A 1 112 ? -0.070 7.022 15.377 1.00 92.75 112 CYS A O 1
ATOM 877 N N . ARG A 1 113 ? -1.739 8.003 16.527 1.00 94.44 113 ARG A N 1
ATOM 878 C CA . ARG A 1 113 ? -2.386 6.778 17.011 1.00 94.44 113 ARG A CA 1
ATOM 879 C C . ARG A 1 113 ? -3.599 6.380 16.192 1.00 94.44 113 ARG A C 1
ATOM 881 O O . ARG A 1 113 ? -4.255 5.403 16.534 1.00 94.44 113 ARG A O 1
ATOM 888 N N . SER A 1 114 ? -3.923 7.123 15.142 1.00 94.69 114 SER A N 1
ATOM 889 C CA . SER A 1 114 ? -5.162 6.938 14.404 1.00 94.69 114 SER A CA 1
ATOM 890 C C . SER A 1 114 ? -5.028 7.181 12.912 1.00 94.69 114 SER A C 1
ATOM 892 O O . SER A 1 114 ? -4.174 7.931 12.429 1.00 94.69 114 SER A O 1
ATOM 894 N N . ILE A 1 115 ? -5.968 6.579 12.195 1.00 95.50 115 ILE A N 1
ATOM 895 C CA . ILE A 1 115 ? -6.241 6.864 10.793 1.00 95.50 115 ILE A CA 1
ATOM 896 C C . ILE A 1 115 ? -7.674 7.344 10.617 1.00 95.50 115 ILE A C 1
ATOM 898 O O . ILE A 1 115 ? -8.517 7.192 11.503 1.00 95.50 115 ILE A O 1
ATOM 902 N N . THR A 1 116 ? -7.957 7.909 9.452 1.00 95.75 116 THR A N 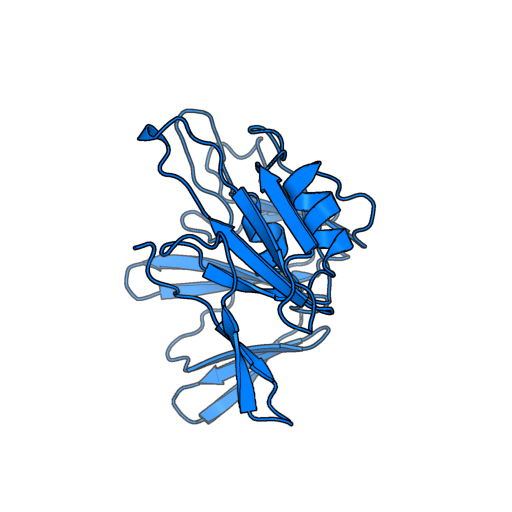1
ATOM 903 C CA . THR A 1 116 ? -9.316 8.198 9.006 1.00 95.75 116 THR A CA 1
ATOM 904 C C . THR A 1 116 ? -9.670 7.285 7.843 1.00 95.75 116 THR A C 1
ATOM 906 O O . THR A 1 116 ? -8.951 7.246 6.849 1.00 95.75 116 THR A O 1
ATOM 909 N N . VAL A 1 117 ? -10.794 6.580 7.947 1.00 95.62 117 VAL A N 1
ATOM 910 C CA . VAL A 1 117 ? -11.347 5.730 6.883 1.00 95.62 117 VAL A CA 1
ATOM 911 C C . VAL A 1 117 ? -12.808 6.099 6.689 1.00 95.62 117 VAL A C 1
ATOM 913 O O . VAL A 1 117 ? -13.558 6.151 7.659 1.00 95.62 117 VAL A O 1
ATOM 916 N N . ALA A 1 118 ? -13.219 6.411 5.458 1.00 92.88 118 ALA A N 1
ATOM 917 C CA . ALA A 1 118 ? -14.591 6.843 5.149 1.00 92.88 118 ALA A CA 1
ATOM 918 C C . ALA A 1 118 ? -15.122 7.970 6.076 1.00 92.88 118 ALA A C 1
ATOM 920 O O . ALA A 1 118 ? -16.301 8.023 6.428 1.00 92.88 118 ALA A O 1
ATOM 921 N N . GLY A 1 119 ? -14.234 8.875 6.509 1.00 92.25 119 GLY A N 1
ATOM 922 C CA . GLY A 1 119 ? -14.549 9.967 7.440 1.00 92.25 119 GLY A CA 1
ATOM 923 C C . GLY A 1 119 ? -14.695 9.559 8.913 1.00 92.25 119 GLY A C 1
ATOM 924 O O . GLY A 1 119 ? -14.960 10.421 9.749 1.00 92.25 119 GLY A O 1
ATOM 925 N N . GLN A 1 120 ? -14.518 8.280 9.250 1.00 93.62 120 GLN A N 1
ATOM 926 C CA . GLN A 1 120 ? -14.458 7.784 10.624 1.00 93.62 120 GLN A CA 1
ATOM 927 C C . GLN A 1 120 ? -13.014 7.772 11.115 1.00 93.62 120 GLN A C 1
ATOM 929 O O . GLN A 1 120 ? -12.118 7.305 10.414 1.00 93.62 120 GLN A O 1
ATOM 934 N N . ARG A 1 121 ? -12.793 8.260 12.335 1.00 94.88 121 ARG A N 1
ATOM 935 C CA . ARG A 1 121 ? -11.502 8.155 13.015 1.00 94.88 121 ARG A CA 1
ATOM 936 C C . ARG A 1 121 ? -11.385 6.782 13.674 1.00 94.88 121 ARG A C 1
ATOM 938 O O . ARG A 1 121 ? -12.254 6.416 14.462 1.00 94.88 121 ARG A O 1
ATOM 945 N N . ILE A 1 122 ? -10.304 6.067 13.379 1.00 94.81 122 ILE A N 1
ATOM 946 C CA . ILE A 1 122 ? -10.010 4.728 13.897 1.00 94.81 122 ILE A CA 1
ATOM 947 C C . ILE A 1 122 ? -8.753 4.793 14.748 1.00 94.81 122 ILE A C 1
ATOM 949 O O . ILE A 1 122 ? -7.694 5.175 14.256 1.00 94.81 122 ILE A O 1
ATOM 953 N N . GLU A 1 123 ? -8.875 4.423 16.020 1.00 93.88 123 GLU A N 1
ATOM 954 C CA . GLU A 1 123 ? -7.754 4.369 16.957 1.00 93.88 123 GLU A CA 1
ATOM 955 C C . GLU A 1 123 ? -6.978 3.063 16.765 1.00 93.88 123 GLU A C 1
ATOM 957 O O . GLU A 1 123 ? -7.452 1.993 17.131 1.00 93.88 123 GLU A O 1
ATOM 962 N N . LEU A 1 124 ? -5.773 3.166 16.208 1.00 93.75 124 LEU A N 1
ATOM 963 C CA . LEU A 1 124 ? -4.820 2.067 16.046 1.00 93.75 124 LEU A CA 1
ATOM 964 C C . LEU A 1 124 ? -3.854 1.950 17.229 1.00 93.75 124 LEU A C 1
ATOM 966 O O . LEU A 1 124 ? -3.163 0.947 17.362 1.00 93.75 124 LEU A O 1
ATOM 970 N N . GLY A 1 125 ? -3.777 2.978 18.074 1.00 92.75 125 GLY A N 1
ATOM 971 C CA . GLY A 1 125 ? -2.924 3.012 19.256 1.00 92.75 125 GLY A CA 1
ATOM 972 C C . GLY A 1 125 ? -1.464 3.386 18.977 1.00 92.75 125 GLY A C 1
ATOM 973 O O . GLY A 1 125 ? -1.099 3.808 17.882 1.00 92.75 125 GLY A O 1
ATOM 974 N N . GLU A 1 126 ? -0.633 3.324 20.019 1.00 90.88 126 GLU A N 1
ATOM 975 C CA . GLU A 1 126 ? 0.655 4.036 20.073 1.00 90.88 126 GLU A CA 1
ATOM 976 C C . GLU A 1 126 ? 1.721 3.475 19.130 1.00 90.88 126 GLU A C 1
ATOM 978 O O . GLU A 1 126 ? 2.399 4.240 18.451 1.00 90.88 126 GLU A O 1
ATOM 983 N N . ASN A 1 127 ? 1.844 2.150 19.055 1.00 90.31 127 ASN A N 1
ATOM 984 C CA . ASN A 1 127 ? 2.836 1.484 18.209 1.00 90.31 127 ASN A CA 1
ATOM 985 C C . ASN A 1 127 ? 2.139 0.766 17.049 1.00 90.31 127 ASN A C 1
ATOM 987 O O . ASN A 1 127 ? 2.201 -0.463 16.940 1.00 90.31 127 ASN A O 1
ATOM 991 N N . ASN A 1 128 ? 1.412 1.526 16.231 1.00 91.81 128 ASN A N 1
ATOM 992 C CA . ASN A 1 128 ? 0.732 0.994 15.055 1.00 91.81 128 ASN A CA 1
ATOM 993 C C . ASN A 1 128 ? 1.672 0.850 13.844 1.00 91.81 128 ASN A C 1
ATOM 995 O O . ASN A 1 128 ? 2.763 1.412 13.794 1.00 91.81 128 ASN A O 1
ATOM 999 N N . SER A 1 129 ? 1.235 0.058 12.867 1.00 89.25 129 SER A N 1
ATOM 1000 C CA . SER A 1 129 ? 1.993 -0.289 11.652 1.00 89.25 129 SER A CA 1
ATOM 1001 C C . SER A 1 129 ? 1.967 0.772 10.548 1.00 89.25 129 SER A C 1
ATOM 1003 O O . SER A 1 129 ? 2.727 0.658 9.584 1.00 89.25 129 SER A O 1
ATOM 1005 N N . LEU A 1 130 ? 1.118 1.797 10.666 1.00 90.44 130 LEU A N 1
ATOM 1006 C CA . LEU A 1 130 ? 0.891 2.768 9.597 1.00 90.44 130 LEU A CA 1
ATOM 1007 C C . LEU A 1 130 ? 1.650 4.073 9.796 1.00 90.44 130 LEU A C 1
ATOM 1009 O O . LEU A 1 130 ? 2.211 4.597 8.837 1.00 90.44 130 LEU A O 1
ATOM 1013 N N . SER A 1 131 ? 1.686 4.601 11.016 1.00 89.38 131 SER A N 1
ATOM 1014 C CA . SER A 1 131 ? 2.242 5.926 11.266 1.00 89.38 131 SER A CA 1
ATOM 1015 C C . SER A 1 131 ? 3.230 5.955 12.416 1.00 89.38 131 SER A C 1
ATOM 1017 O O . SER A 1 131 ? 3.059 5.297 13.438 1.00 89.38 131 SER A O 1
ATOM 1019 N N . LEU A 1 132 ? 4.243 6.800 12.257 1.00 86.31 132 LEU A N 1
ATOM 1020 C CA . LEU A 1 132 ? 5.253 7.089 13.261 1.00 86.31 132 LEU A CA 1
ATOM 1021 C C . LEU A 1 132 ? 5.210 8.571 13.625 1.00 86.31 132 LEU A C 1
ATOM 1023 O O . LEU A 1 132 ? 5.027 9.439 12.767 1.00 86.31 132 LEU A O 1
ATOM 1027 N N . LYS A 1 133 ? 5.437 8.863 14.906 1.00 88.56 133 LYS A N 1
ATOM 1028 C CA . LYS A 1 133 ? 5.585 10.231 15.398 1.00 88.56 133 LYS A CA 1
ATOM 1029 C C . LYS A 1 133 ? 7.010 10.725 15.169 1.00 88.56 133 LYS A C 1
ATOM 1031 O O . LYS A 1 133 ? 7.957 10.210 15.764 1.00 88.56 133 LYS A O 1
ATOM 1036 N N . LEU A 1 134 ? 7.158 11.758 14.345 1.00 85.19 134 LEU A N 1
ATOM 1037 C CA . LEU A 1 134 ? 8.404 12.501 14.164 1.00 85.19 134 LEU A CA 1
ATOM 1038 C C . LEU A 1 134 ? 8.267 13.920 14.741 1.00 85.19 134 LEU A C 1
ATOM 1040 O O . LEU A 1 134 ? 7.151 14.396 14.951 1.00 85.19 134 LEU A O 1
ATOM 1044 N N . PRO A 1 135 ? 9.375 14.651 14.978 1.00 84.44 135 PRO A N 1
ATOM 1045 C CA . PRO A 1 135 ? 9.307 16.041 15.441 1.00 84.44 135 PRO A CA 1
ATOM 1046 C C . PRO A 1 135 ? 8.491 16.975 14.531 1.00 84.44 135 PRO A C 1
ATOM 1048 O O . PRO A 1 135 ? 8.012 18.006 14.991 1.00 84.44 135 PRO A O 1
ATOM 1051 N N . SER A 1 136 ? 8.344 16.626 13.250 1.00 82.12 136 SER A N 1
ATOM 1052 C CA . SER A 1 136 ? 7.552 17.350 12.249 1.00 82.12 136 SER A CA 1
ATOM 1053 C C . SER A 1 136 ? 6.069 16.953 12.211 1.00 82.12 136 SER A C 1
ATOM 1055 O O . SER A 1 136 ? 5.330 17.513 11.406 1.00 82.12 136 SER A O 1
ATOM 1057 N N . GLY A 1 137 ? 5.636 16.006 13.049 1.00 87.06 137 GLY A N 1
ATOM 1058 C CA . GLY A 1 137 ? 4.278 15.459 13.079 1.00 87.06 137 GLY A CA 1
ATOM 1059 C C . GLY A 1 137 ? 4.223 13.985 12.676 1.00 87.06 137 GLY A C 1
ATOM 1060 O O . GLY A 1 137 ? 5.235 13.278 12.698 1.00 87.06 137 GLY A O 1
ATOM 1061 N N . CYS A 1 138 ? 3.026 13.520 12.320 1.00 90.06 138 CYS A N 1
ATOM 1062 C CA . CYS A 1 138 ? 2.811 12.142 11.894 1.00 90.06 138 CYS A CA 1
ATOM 1063 C C . CYS A 1 138 ? 3.329 11.884 10.495 1.00 90.06 138 CYS A C 1
ATOM 1065 O O . CYS A 1 138 ? 3.114 12.673 9.577 1.00 90.06 138 CYS A O 1
ATOM 1067 N N . PHE A 1 139 ? 3.991 10.745 10.356 1.00 85.50 139 PHE A N 1
ATOM 1068 C CA . PHE A 1 139 ? 4.648 10.332 9.135 1.00 85.50 139 PHE A CA 1
ATOM 1069 C C . PHE A 1 139 ? 4.258 8.897 8.790 1.00 85.50 139 PHE A C 1
ATOM 1071 O O . PHE A 1 139 ? 4.227 8.039 9.672 1.00 85.50 139 PHE A O 1
ATOM 1078 N N . GLY A 1 140 ? 3.997 8.640 7.512 1.00 87.25 140 GLY A N 1
ATOM 1079 C CA . GLY A 1 140 ? 3.886 7.297 6.944 1.00 87.25 140 GLY A CA 1
ATOM 1080 C C . GLY A 1 140 ? 4.729 7.198 5.672 1.00 87.25 140 GLY A C 1
ATOM 1081 O O . GLY A 1 140 ? 5.335 8.185 5.253 1.00 87.25 140 GLY A O 1
ATOM 1082 N N . VAL A 1 141 ? 4.815 6.009 5.077 1.00 89.88 141 VAL A N 1
ATOM 1083 C CA . VAL A 1 141 ? 5.703 5.759 3.928 1.00 89.88 141 VAL A CA 1
ATOM 1084 C C . VAL A 1 141 ? 4.897 5.400 2.680 1.00 89.88 141 VAL A C 1
ATOM 1086 O O . VAL A 1 141 ? 4.032 4.531 2.763 1.00 89.88 141 VAL A O 1
ATOM 1089 N N . PRO A 1 142 ? 5.179 5.989 1.498 1.00 92.50 142 PRO A N 1
ATOM 1090 C CA . PRO A 1 142 ? 4.335 5.813 0.310 1.00 92.50 142 PRO A CA 1
ATOM 1091 C C . PRO A 1 142 ? 4.070 4.353 -0.074 1.00 92.50 142 PRO A C 1
ATOM 1093 O O . PRO A 1 142 ? 2.979 4.001 -0.524 1.00 92.50 142 PRO A O 1
ATOM 1096 N N . ILE A 1 143 ? 5.058 3.483 0.142 1.00 92.56 143 ILE A N 1
ATOM 1097 C CA . ILE A 1 143 ? 4.982 2.059 -0.192 1.00 92.56 143 ILE A CA 1
ATOM 1098 C C . ILE A 1 143 ? 3.888 1.298 0.578 1.00 92.56 143 ILE A C 1
ATOM 1100 O O . ILE A 1 143 ? 3.386 0.297 0.074 1.00 92.56 143 ILE A O 1
ATOM 1104 N N . GLN A 1 144 ? 3.444 1.793 1.742 1.00 91.94 144 GLN A N 1
ATOM 1105 C CA . GLN A 1 144 ? 2.357 1.177 2.520 1.00 91.94 144 GLN A CA 1
ATOM 1106 C C . GLN A 1 144 ? 1.061 1.037 1.720 1.00 91.94 144 GLN A C 1
ATOM 1108 O O . GLN A 1 144 ? 0.372 0.036 1.880 1.00 91.94 144 GLN A O 1
ATOM 1113 N N . GLY A 1 145 ? 0.756 1.985 0.825 1.00 93.56 145 GLY A N 1
ATOM 1114 C CA . GLY A 1 145 ? -0.436 1.887 -0.024 1.00 93.56 145 GLY A CA 1
ATOM 1115 C C . GLY A 1 145 ? -0.428 0.631 -0.900 1.00 93.56 145 GLY A C 1
ATOM 1116 O O . GLY A 1 145 ? -1.480 0.062 -1.156 1.00 93.56 145 GLY A O 1
ATOM 1117 N N . VAL A 1 146 ? 0.757 0.162 -1.310 1.00 95.25 146 VAL A N 1
ATOM 1118 C CA . VAL A 1 146 ? 0.904 -1.087 -2.069 1.00 95.25 146 VAL A CA 1
ATOM 1119 C C . VAL A 1 146 ? 0.901 -2.302 -1.140 1.00 95.25 146 VAL A C 1
ATOM 1121 O O . VAL A 1 146 ? 0.266 -3.295 -1.460 1.00 95.25 146 VAL A O 1
ATOM 1124 N N . TYR A 1 147 ? 1.582 -2.234 0.009 1.00 90.56 147 TYR A N 1
ATOM 1125 C CA . TYR A 1 147 ? 1.680 -3.368 0.941 1.00 90.56 147 TYR A CA 1
ATOM 1126 C C . TYR A 1 147 ? 0.368 -3.756 1.619 1.00 90.56 147 TYR A C 1
ATOM 1128 O O . TYR A 1 147 ? 0.240 -4.898 2.040 1.00 90.56 147 TYR A O 1
ATOM 1136 N N . HIS A 1 148 ? -0.572 -2.822 1.738 1.00 90.38 148 HIS A N 1
ATOM 1137 C CA . HIS A 1 148 ? -1.898 -3.087 2.293 1.00 90.38 148 HIS A CA 1
ATOM 1138 C C . HIS A 1 148 ? -2.967 -3.309 1.214 1.00 90.38 148 HIS A C 1
ATOM 1140 O O . HIS A 1 148 ? -4.142 -3.447 1.532 1.00 90.38 148 HIS A O 1
ATOM 1146 N N . ALA A 1 149 ? -2.588 -3.318 -0.065 1.00 91.88 149 ALA A N 1
ATOM 1147 C CA . ALA A 1 149 ? -3.493 -3.698 -1.141 1.00 91.88 149 ALA A CA 1
ATOM 1148 C C . ALA A 1 149 ? -3.6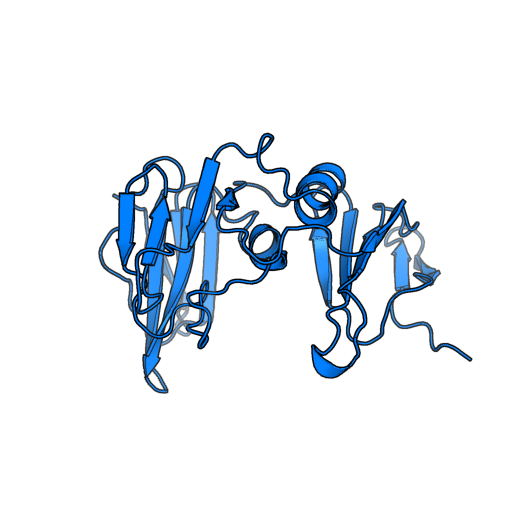47 -5.222 -1.209 1.00 91.88 149 ALA A C 1
ATOM 1150 O O . ALA A 1 149 ? -2.779 -5.954 -0.747 1.00 91.88 149 ALA A O 1
ATOM 1151 N N . GLY A 1 150 ? -4.725 -5.700 -1.830 1.00 89.50 150 GLY A N 1
ATOM 1152 C CA . GLY A 1 150 ? -4.922 -7.141 -2.052 1.00 89.50 150 GLY A CA 1
ATOM 1153 C C . GLY A 1 150 ? -5.606 -7.884 -0.910 1.00 89.50 150 GLY A C 1
ATOM 1154 O O . GLY A 1 150 ? -6.077 -8.999 -1.118 1.00 89.50 150 GLY A O 1
ATOM 1155 N N . ASP A 1 151 ? -5.779 -7.234 0.239 1.00 85.06 151 ASP A N 1
ATOM 1156 C CA . ASP A 1 151 ? -6.399 -7.808 1.439 1.00 85.06 151 ASP A CA 1
ATOM 1157 C C . ASP A 1 151 ? -7.947 -7.822 1.399 1.00 85.06 151 ASP A C 1
ATOM 1159 O O . ASP A 1 151 ? -8.619 -8.083 2.399 1.00 85.06 151 ASP A O 1
ATOM 1163 N N . GLY A 1 152 ? -8.555 -7.554 0.240 1.00 90.19 152 GLY A N 1
ATOM 1164 C CA . GLY A 1 152 ? -10.008 -7.514 0.092 1.00 90.19 152 GLY A CA 1
ATOM 1165 C C . GLY A 1 152 ? -10.649 -6.229 0.630 1.00 90.19 152 GLY A C 1
ATOM 1166 O O . GLY A 1 152 ? -10.121 -5.127 0.514 1.00 90.19 152 GLY A O 1
ATOM 1167 N N . ASP A 1 153 ? -11.852 -6.334 1.179 1.00 91.38 153 ASP A N 1
ATOM 1168 C CA . ASP A 1 153 ? -12.607 -5.171 1.658 1.00 91.38 153 ASP A CA 1
ATOM 1169 C C . ASP A 1 153 ? -12.172 -4.727 3.072 1.00 91.38 153 ASP A C 1
ATOM 1171 O O . ASP A 1 153 ? -12.631 -3.694 3.574 1.00 91.38 153 ASP A O 1
ATOM 1175 N N . ILE A 1 154 ? -11.281 -5.494 3.716 1.00 91.31 154 ILE A N 1
ATOM 1176 C CA . ILE A 1 154 ? -10.829 -5.279 5.093 1.00 91.31 154 ILE A CA 1
ATOM 1177 C C . ILE A 1 154 ? -9.370 -4.832 5.128 1.00 91.31 154 ILE A C 1
ATOM 1179 O O . ILE A 1 154 ? -8.474 -5.570 4.734 1.00 91.31 154 ILE A O 1
ATOM 1183 N N . GLY A 1 155 ? -9.128 -3.673 5.733 1.00 92.31 155 GLY A N 1
ATOM 1184 C CA . GLY A 1 155 ? -7.806 -3.247 6.173 1.00 92.31 155 GLY A CA 1
ATOM 1185 C C . GLY A 1 155 ? -7.407 -3.960 7.456 1.00 92.31 155 GLY A C 1
ATOM 1186 O O . GLY A 1 155 ? -8.145 -3.919 8.443 1.00 92.31 155 GLY A O 1
ATOM 1187 N N . VAL A 1 156 ? -6.238 -4.600 7.449 1.00 92.12 156 VAL A N 1
ATOM 1188 C CA . VAL A 1 156 ? -5.662 -5.257 8.626 1.00 92.12 156 VAL A CA 1
ATOM 1189 C C . VAL A 1 156 ? -4.432 -4.484 9.081 1.00 92.12 156 VAL A C 1
ATOM 1191 O O . VAL A 1 156 ? -3.394 -4.490 8.422 1.00 92.12 156 VAL A O 1
ATOM 1194 N N . PHE A 1 157 ? -4.533 -3.833 10.239 1.00 92.56 157 PHE A N 1
ATOM 1195 C CA . PHE A 1 157 ? -3.449 -3.018 10.788 1.00 92.56 157 PHE A CA 1
ATOM 1196 C C . PHE A 1 157 ? -3.026 -3.544 12.153 1.00 92.56 157 PHE A C 1
ATOM 1198 O O . PHE A 1 157 ? -3.852 -3.729 13.044 1.00 92.56 157 PHE A O 1
ATOM 1205 N N . SER A 1 158 ? -1.732 -3.783 12.346 1.00 90.81 158 SER A N 1
ATOM 1206 C CA . SER A 1 158 ? -1.217 -4.264 13.628 1.00 90.81 158 SER A CA 1
ATOM 1207 C C . SER A 1 158 ? -0.852 -3.122 14.572 1.00 90.81 158 SER A C 1
ATOM 1209 O O . SER A 1 158 ? -0.303 -2.109 14.130 1.00 90.81 158 SER A O 1
ATOM 1211 N N . GLU A 1 159 ? -1.049 -3.346 15.868 1.00 92.69 159 GLU A N 1
ATOM 1212 C CA . GLU A 1 159 ? -0.517 -2.534 16.963 1.00 92.69 159 GLU A CA 1
ATOM 1213 C C . GLU A 1 159 ? 0.288 -3.402 17.931 1.00 92.69 159 GLU A C 1
ATOM 1215 O O . GLU A 1 159 ? -0.176 -4.454 18.375 1.00 92.69 159 GLU A O 1
ATOM 1220 N N . ARG A 1 160 ? 1.477 -2.933 18.315 1.00 89.38 160 ARG A N 1
ATOM 1221 C CA . ARG A 1 160 ? 2.320 -3.584 19.322 1.00 89.38 160 ARG A CA 1
ATOM 1222 C C . ARG A 1 160 ? 2.054 -3.010 20.722 1.00 89.38 160 ARG A C 1
ATOM 1224 O O . ARG A 1 160 ? 2.405 -1.867 21.015 1.00 89.38 160 ARG A O 1
ATOM 1231 N N . LYS A 1 161 ? 1.464 -3.813 21.613 1.00 85.62 161 LYS A N 1
ATOM 1232 C CA . LYS A 1 161 ? 1.143 -3.441 23.010 1.00 85.62 161 LYS A CA 1
ATOM 1233 C C . LYS A 1 161 ? 2.284 -3.718 24.000 1.00 85.62 161 LYS A C 1
ATOM 1235 O O . LYS A 1 161 ? 2.243 -3.244 25.131 1.00 85.62 161 LYS A O 1
ATOM 1240 N N . GLY A 1 162 ? 3.311 -4.453 23.579 1.00 79.69 162 GLY A N 1
ATOM 1241 C CA . GLY A 1 162 ? 4.480 -4.798 24.387 1.00 79.69 162 GLY A CA 1
ATOM 1242 C C . GLY A 1 162 ? 5.412 -5.750 23.639 1.00 79.69 162 GLY A C 1
ATOM 1243 O O . GLY A 1 162 ? 5.270 -5.935 22.430 1.00 79.69 162 GLY A O 1
ATOM 1244 N N . ASP A 1 163 ? 6.358 -6.369 24.348 1.00 76.50 163 ASP A N 1
ATOM 1245 C CA . ASP A 1 163 ? 7.349 -7.255 23.719 1.00 76.50 163 ASP A CA 1
ATOM 1246 C C . ASP A 1 163 ? 6.721 -8.504 23.076 1.00 76.50 163 ASP A C 1
ATOM 1248 O O . ASP A 1 163 ? 7.149 -8.915 21.995 1.00 76.50 163 ASP A O 1
ATOM 1252 N N . ASP A 1 164 ? 5.646 -9.019 23.673 1.00 76.56 164 ASP A N 1
ATOM 1253 C CA . ASP A 1 164 ? 5.004 -10.272 23.258 1.00 76.56 164 ASP A CA 1
ATOM 1254 C C . ASP A 1 164 ? 3.524 -10.099 22.877 1.00 76.56 164 ASP A C 1
ATOM 1256 O O . ASP A 1 164 ? 2.817 -11.080 22.660 1.00 76.56 164 ASP A O 1
ATOM 1260 N N . GLU A 1 165 ? 3.028 -8.860 22.793 1.00 84.38 165 GLU A N 1
ATOM 1261 C CA . GLU A 1 165 ? 1.617 -8.595 22.499 1.00 84.38 165 GLU A CA 1
ATOM 1262 C C . GLU A 1 165 ? 1.461 -7.738 21.243 1.00 84.38 165 GLU A C 1
ATOM 1264 O O . GLU A 1 165 ? 1.885 -6.581 21.186 1.00 84.38 165 GLU A O 1
ATOM 1269 N N . THR A 1 166 ? 0.827 -8.325 20.228 1.00 87.81 166 THR A N 1
ATOM 1270 C CA . THR A 1 166 ? 0.369 -7.641 19.016 1.00 87.81 166 THR A CA 1
ATOM 1271 C C . THR A 1 166 ? -1.126 -7.881 18.855 1.00 87.81 166 THR A C 1
ATOM 1273 O O . THR A 1 166 ? -1.596 -9.015 18.974 1.00 87.81 166 THR A O 1
ATOM 1276 N N . VAL A 1 167 ? -1.866 -6.809 18.590 1.00 91.06 167 VAL A N 1
ATOM 1277 C CA . VAL A 1 167 ? -3.298 -6.854 18.282 1.00 91.06 167 VAL A CA 1
ATOM 1278 C C . VAL A 1 167 ? -3.533 -6.412 16.843 1.00 91.06 167 VAL A C 1
ATOM 1280 O O . VAL A 1 167 ? -2.737 -5.646 16.294 1.00 91.06 167 VAL A O 1
ATOM 1283 N N . LEU A 1 168 ? -4.616 -6.890 16.231 1.00 91.69 168 LEU A N 1
ATOM 1284 C CA . LEU A 1 168 ? -5.066 -6.430 14.918 1.00 91.69 168 LEU A CA 1
ATOM 1285 C C . LEU A 1 168 ? -6.280 -5.531 15.039 1.00 91.69 168 LEU A C 1
ATOM 1287 O O . LEU A 1 168 ? -7.249 -5.856 15.724 1.00 91.69 168 LEU A O 1
ATOM 1291 N N . HIS A 1 169 ? -6.242 -4.460 14.269 1.00 93.31 169 HIS A N 1
ATOM 1292 C CA . HIS A 1 169 ? -7.358 -3.586 13.977 1.00 93.31 169 HIS A CA 1
ATOM 1293 C C . HIS A 1 169 ? -7.905 -3.979 12.609 1.00 93.31 169 HIS A C 1
ATOM 1295 O O . HIS A 1 169 ? -7.175 -3.920 11.618 1.00 93.31 169 HIS A O 1
ATOM 1301 N N . LEU A 1 170 ? -9.162 -4.430 12.569 1.00 93.69 170 LEU A N 1
ATOM 1302 C CA . LEU A 1 170 ? -9.854 -4.760 11.322 1.00 93.69 170 LEU A CA 1
ATOM 1303 C C . LEU A 1 170 ? -10.750 -3.602 10.935 1.00 93.69 170 LEU A C 1
ATOM 1305 O O . LEU A 1 170 ? -11.659 -3.262 11.684 1.00 93.69 170 LEU A O 1
ATOM 1309 N N . VAL A 1 171 ? -10.537 -3.033 9.761 1.00 94.12 171 VAL A N 1
ATOM 1310 C CA . VAL A 1 171 ? -11.295 -1.871 9.310 1.00 94.12 171 VAL A CA 1
ATOM 1311 C C . VAL A 1 171 ? -12.008 -2.218 8.016 1.00 94.12 171 VAL A C 1
ATOM 1313 O O . VAL A 1 171 ? -11.368 -2.583 7.039 1.00 94.12 171 VAL A O 1
ATOM 1316 N N . ASP A 1 172 ? -13.332 -2.095 7.985 1.00 93.56 172 ASP A N 1
ATOM 1317 C CA . ASP A 1 172 ? -14.067 -2.074 6.719 1.00 93.56 172 ASP A CA 1
ATOM 1318 C C . ASP A 1 172 ? -13.691 -0.792 5.974 1.00 93.56 172 ASP A C 1
ATOM 1320 O O . ASP A 1 172 ? -14.036 0.316 6.397 1.00 93.56 172 ASP A O 1
ATOM 1324 N N . MET A 1 173 ? -12.985 -0.939 4.856 1.00 93.62 173 MET A N 1
ATOM 1325 C CA . MET A 1 173 ? -12.386 0.189 4.141 1.00 93.62 173 MET A CA 1
ATOM 1326 C C . MET A 1 173 ? -13.393 0.998 3.322 1.00 93.62 173 MET A C 1
ATOM 1328 O O . MET A 1 173 ? -13.056 2.063 2.800 1.00 93.62 173 MET A O 1
ATOM 1332 N N . SER A 1 174 ? -14.638 0.524 3.230 1.00 92.00 174 SER A N 1
ATOM 1333 C CA . SER A 1 174 ? -15.749 1.233 2.598 1.00 92.00 174 SER A CA 1
ATOM 1334 C C . SER A 1 174 ? -16.568 2.054 3.598 1.00 92.00 174 SER A C 1
ATOM 1336 O O . SER A 1 174 ? -17.088 3.113 3.244 1.00 92.00 174 SER A O 1
ATOM 1338 N N . THR A 1 175 ? -16.675 1.595 4.851 1.00 93.00 175 THR A N 1
ATOM 1339 C CA . THR A 1 175 ? -17.525 2.235 5.872 1.00 93.00 175 THR A CA 1
ATOM 1340 C C . THR A 1 175 ? -16.757 2.875 7.023 1.00 93.00 175 THR A C 1
ATOM 1342 O O . THR A 1 175 ? -17.335 3.671 7.764 1.00 93.00 175 THR A O 1
ATOM 1345 N N . GLY A 1 176 ? -15.475 2.548 7.190 1.00 93.38 176 GLY A N 1
ATOM 1346 C CA . GLY A 1 176 ? -14.681 2.954 8.345 1.00 93.38 176 GLY A CA 1
ATOM 1347 C C . GLY A 1 176 ? -15.147 2.305 9.646 1.00 93.38 176 GLY A C 1
ATOM 1348 O O . GLY A 1 176 ? -14.890 2.828 10.724 1.00 93.38 176 GLY A O 1
ATOM 1349 N N . LYS A 1 177 ? -15.880 1.191 9.588 1.00 93.00 177 LYS A N 1
ATOM 1350 C CA . LYS A 1 177 ? -16.238 0.448 10.796 1.00 93.00 177 LYS A CA 1
ATOM 1351 C C . LYS A 1 177 ? -15.072 -0.412 11.251 1.00 93.00 177 LYS A C 1
ATOM 1353 O O . LYS A 1 177 ? -14.505 -1.155 10.455 1.00 93.00 177 LYS A O 1
ATOM 1358 N N . SER A 1 178 ? -14.785 -0.360 12.545 1.00 92.94 178 SER A N 1
ATOM 1359 C CA . SER A 1 178 ? -13.811 -1.228 13.198 1.00 92.94 178 SER A CA 1
ATOM 1360 C C . SER A 1 178 ? -14.412 -1.787 14.486 1.00 92.94 178 SER A C 1
ATOM 1362 O O . SER A 1 178 ? -14.918 -1.003 15.294 1.00 92.94 178 SER A O 1
ATOM 1364 N N . PRO A 1 179 ? -14.376 -3.112 14.709 1.00 90.69 179 PRO A N 1
ATOM 1365 C CA . PRO A 1 179 ? -14.644 -3.683 16.018 1.00 90.69 179 PRO A CA 1
ATOM 1366 C C . PRO A 1 179 ? -13.462 -3.419 16.967 1.00 90.69 179 PRO A C 1
ATOM 1368 O O . PRO A 1 179 ? -12.448 -2.834 16.580 1.00 90.69 179 PRO A O 1
ATOM 1371 N N . GLU A 1 180 ? -13.598 -3.875 18.214 1.00 90.75 180 GLU A N 1
ATOM 1372 C CA . GLU A 1 180 ? -12.495 -3.891 19.180 1.00 90.75 180 GLU A CA 1
ATOM 1373 C C . GLU A 1 180 ? -11.288 -4.688 18.646 1.00 90.75 180 GLU A C 1
ATOM 1375 O O . GLU A 1 180 ? -11.489 -5.703 17.963 1.00 90.75 180 GLU A O 1
ATOM 1380 N N . PRO A 1 181 ? -10.047 -4.282 18.979 1.00 91.00 181 PRO A N 1
ATOM 1381 C CA . PRO A 1 181 ? -8.847 -4.944 18.484 1.00 91.00 181 PRO A CA 1
ATOM 1382 C C . PRO A 1 181 ? -8.787 -6.416 18.891 1.00 91.00 181 PRO A C 1
ATOM 1384 O O . PRO A 1 181 ? -9.117 -6.798 20.018 1.00 91.00 181 PRO A O 1
ATOM 1387 N N . ILE A 1 182 ? -8.315 -7.256 17.977 1.00 88.12 182 ILE A N 1
ATOM 1388 C CA . ILE A 1 182 ? -8.242 -8.701 18.177 1.00 88.12 182 ILE A CA 1
ATOM 1389 C C . ILE A 1 182 ? -6.842 -9.061 18.660 1.00 88.12 182 ILE A C 1
ATOM 1391 O O . ILE A 1 182 ? -5.858 -8.849 17.953 1.00 88.12 182 ILE A O 1
ATOM 1395 N N . SER A 1 183 ? -6.755 -9.648 19.853 1.00 84.88 183 SER A N 1
ATOM 1396 C CA . SER A 1 183 ? -5.515 -10.256 20.339 1.00 84.88 183 SER A CA 1
ATOM 1397 C C . SER A 1 183 ? -5.288 -11.609 19.671 1.00 84.88 183 SER A C 1
ATOM 1399 O O . SER A 1 183 ? -6.195 -12.444 19.608 1.00 84.88 183 SER A O 1
ATOM 1401 N N . LEU A 1 184 ? -4.073 -11.824 19.169 1.00 72.56 184 LEU A N 1
ATOM 1402 C CA . LEU A 1 184 ? -3.750 -12.980 18.329 1.00 72.56 184 LEU A CA 1
ATOM 1403 C C . LEU A 1 184 ? -3.123 -14.150 19.092 1.00 72.56 184 LEU A C 1
ATOM 1405 O O . LEU A 1 184 ? -3.088 -15.258 18.563 1.00 72.56 184 LEU A O 1
ATOM 1409 N N . GLY A 1 185 ? -2.679 -13.947 20.336 1.00 71.81 185 GLY A N 1
ATOM 1410 C CA . GLY A 1 185 ? -2.093 -15.010 21.159 1.00 71.81 185 GLY A CA 1
ATOM 1411 C C . GLY A 1 185 ? -0.978 -15.789 20.437 1.00 71.81 185 GLY A C 1
ATOM 1412 O O . GLY A 1 185 ? -0.042 -15.190 19.916 1.00 71.81 185 GLY A O 1
ATOM 1413 N N . ASN A 1 186 ? -1.088 -17.124 20.400 1.00 68.88 186 ASN A N 1
ATOM 1414 C CA . ASN A 1 186 ? -0.122 -18.036 19.762 1.00 68.88 186 ASN A CA 1
ATOM 1415 C C . ASN A 1 186 ? -0.494 -18.322 18.293 1.00 68.88 186 ASN A C 1
ATOM 1417 O O . ASN A 1 186 ? -0.967 -19.417 17.960 1.00 68.88 186 ASN A O 1
ATOM 1421 N N . TRP A 1 187 ? -0.370 -17.321 17.424 1.00 72.19 187 TRP A N 1
ATOM 1422 C CA . TRP A 1 187 ? -0.739 -17.474 16.016 1.00 72.19 187 TRP A CA 1
ATOM 1423 C C . TRP A 1 187 ? 0.373 -18.099 15.156 1.00 72.19 187 TRP A C 1
ATOM 1425 O O . TRP A 1 187 ? 1.558 -17.929 15.424 1.00 72.19 187 TRP A O 1
ATOM 1435 N N . GLY A 1 188 ? -0.030 -18.761 14.073 1.00 69.62 188 GLY A N 1
ATOM 1436 C CA . GLY A 1 188 ? 0.848 -19.155 12.970 1.00 69.62 188 GLY A CA 1
ATOM 1437 C C . GLY A 1 188 ? 0.735 -18.229 11.749 1.00 69.62 188 GLY A C 1
ATOM 1438 O O . GLY A 1 188 ? 1.620 -18.239 10.896 1.00 69.62 188 GLY A O 1
ATOM 1439 N N . GLY A 1 189 ? -0.335 -17.423 11.650 1.00 82.62 189 GLY A N 1
ATOM 1440 C CA . GLY A 1 189 ? -0.541 -16.432 10.585 1.00 82.62 189 GLY A CA 1
ATOM 1441 C C . GLY A 1 189 ? -2.012 -16.068 10.343 1.00 82.62 189 GLY A C 1
ATOM 1442 O O . GLY A 1 189 ? -2.906 -16.506 11.073 1.00 82.62 189 GLY A O 1
ATOM 1443 N N . TYR A 1 190 ? -2.275 -15.287 9.293 1.00 86.62 190 TYR A N 1
ATOM 1444 C CA . TYR A 1 190 ? -3.623 -14.919 8.845 1.00 86.62 190 TYR A CA 1
ATOM 1445 C C . TYR A 1 190 ? -3.698 -14.736 7.322 1.00 86.62 190 TYR A C 1
ATOM 1447 O O . TYR A 1 190 ? -2.668 -14.585 6.673 1.00 86.62 190 TYR A O 1
ATOM 1455 N N . SER A 1 191 ? -4.916 -14.763 6.775 1.00 87.19 191 SER A N 1
ATOM 1456 C CA . SER A 1 191 ? -5.242 -14.448 5.377 1.00 87.19 191 SER A CA 1
ATOM 1457 C C . SER A 1 191 ? -6.516 -13.601 5.336 1.00 87.19 191 SER A C 1
ATOM 1459 O O . SER A 1 191 ? -7.554 -14.065 5.828 1.00 87.19 191 SER A O 1
ATOM 1461 N N . PRO A 1 192 ? -6.468 -12.370 4.817 1.00 85.00 192 PRO A N 1
ATOM 1462 C CA . PRO A 1 192 ? -7.661 -11.619 4.451 1.00 85.00 192 PRO A CA 1
ATOM 1463 C C . PRO A 1 192 ? -8.292 -12.242 3.196 1.00 85.00 192 PRO A C 1
ATOM 1465 O O . PRO A 1 192 ? -7.603 -12.547 2.230 1.00 85.00 192 PRO A O 1
ATOM 1468 N N . GLU A 1 193 ? -9.599 -12.483 3.216 1.00 84.50 193 GLU A N 1
ATOM 1469 C CA . GLU A 1 193 ? -10.339 -13.153 2.143 1.00 84.50 193 GLU A CA 1
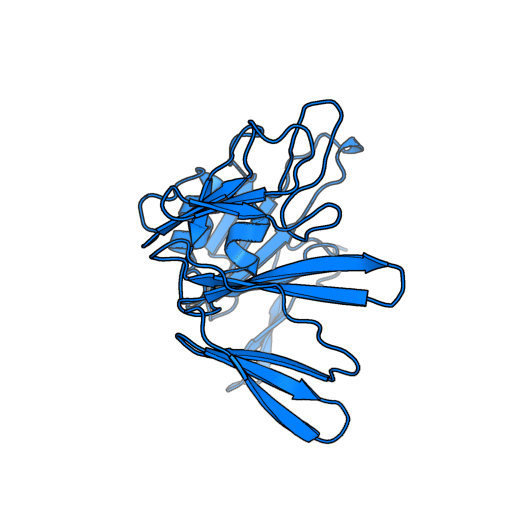ATOM 1470 C C . GLU A 1 193 ? -11.652 -12.408 1.891 1.00 84.50 193 GLU A C 1
ATOM 1472 O O . GLU A 1 193 ? -12.666 -12.654 2.554 1.00 84.50 193 GLU A O 1
ATOM 1477 N N . GLY A 1 194 ? -11.634 -11.478 0.932 1.00 83.81 194 GLY A N 1
ATOM 1478 C CA . GLY A 1 194 ? -12.787 -10.636 0.621 1.00 83.81 194 GLY A CA 1
ATOM 1479 C C . GLY A 1 194 ? -13.193 -9.793 1.828 1.00 83.81 194 GLY A C 1
ATOM 1480 O O . GLY A 1 194 ? -12.481 -8.875 2.215 1.00 83.81 194 GLY A O 1
ATOM 1481 N N . ASP A 1 195 ? -14.330 -10.114 2.433 1.00 85.31 195 ASP A N 1
ATOM 1482 C CA . ASP A 1 195 ? -14.872 -9.435 3.607 1.00 85.31 195 ASP A CA 1
ATOM 1483 C C . ASP A 1 195 ? -14.691 -10.233 4.910 1.00 85.31 195 ASP A C 1
ATOM 1485 O O . ASP A 1 195 ? -15.427 -10.015 5.875 1.00 85.31 195 ASP A O 1
ATOM 1489 N N . PHE A 1 196 ? -13.716 -11.147 4.967 1.00 88.19 196 PHE A N 1
ATOM 1490 C CA . PHE A 1 196 ? -13.334 -11.865 6.186 1.00 88.19 196 PHE A CA 1
ATOM 1491 C C . PHE A 1 196 ? -11.824 -11.831 6.437 1.00 88.19 196 PHE A C 1
ATOM 1493 O O . PHE A 1 196 ? -11.028 -11.798 5.509 1.00 88.19 196 PHE A O 1
ATOM 1500 N N . LEU A 1 197 ? -11.425 -11.934 7.705 1.00 88.19 197 LEU A N 1
ATOM 1501 C CA . LEU A 1 197 ? -10.064 -12.290 8.103 1.00 88.19 197 LEU A CA 1
ATOM 1502 C C . LEU A 1 197 ? -10.052 -13.719 8.642 1.00 88.19 197 LEU A C 1
ATOM 1504 O O . LEU A 1 197 ? -10.732 -14.005 9.629 1.00 88.19 197 LEU A O 1
ATOM 1508 N N . ILE A 1 198 ? -9.242 -14.597 8.058 1.00 89.25 198 ILE A N 1
ATOM 1509 C CA . ILE A 1 198 ? -9.018 -15.957 8.552 1.00 89.25 198 ILE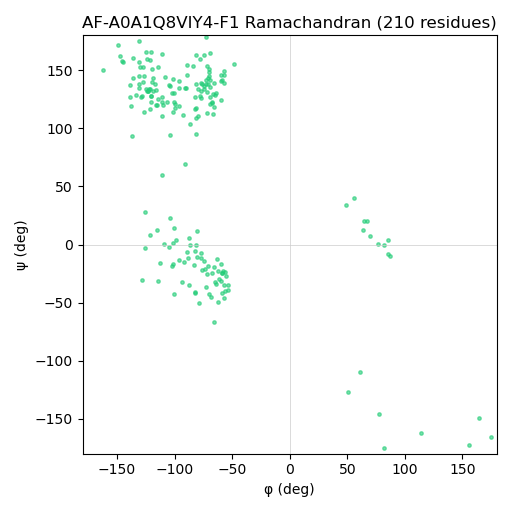 A CA 1
ATOM 1510 C C . ILE A 1 198 ? -7.697 -15.996 9.319 1.00 89.25 198 ILE A C 1
ATOM 1512 O O . ILE A 1 198 ? -6.654 -15.683 8.761 1.00 89.25 198 ILE A O 1
ATOM 1516 N N . THR A 1 199 ? -7.712 -16.407 10.587 1.00 88.25 199 THR A N 1
ATOM 1517 C CA . THR A 1 199 ? -6.494 -16.600 11.394 1.00 88.25 199 THR A CA 1
ATOM 1518 C C . THR A 1 199 ? -6.224 -18.076 11.631 1.00 88.25 199 THR A C 1
ATOM 1520 O O . THR A 1 199 ? -7.159 -18.836 11.901 1.00 88.25 199 THR A O 1
ATOM 1523 N N . TYR A 1 200 ? -4.948 -18.447 11.640 1.00 88.62 200 TYR A N 1
ATOM 1524 C CA . TYR A 1 200 ? -4.462 -19.794 11.911 1.00 88.62 200 TYR A CA 1
ATOM 1525 C C . TYR A 1 200 ? -3.654 -19.779 13.210 1.00 88.62 200 TYR A C 1
ATOM 1527 O O . TYR A 1 200 ? -2.713 -19.000 13.350 1.00 88.62 200 TYR A O 1
ATOM 1535 N N . GLU A 1 201 ? -4.017 -20.623 14.170 1.00 85.06 201 GLU A N 1
ATOM 1536 C CA . GLU A 1 201 ? -3.250 -20.824 15.404 1.00 85.06 201 GLU A CA 1
ATOM 1537 C C . GLU A 1 201 ? -2.201 -21.929 15.221 1.00 85.06 201 GLU A C 1
ATOM 1539 O O . GLU A 1 201 ? -2.397 -22.855 14.431 1.00 85.06 201 GLU A O 1
ATOM 1544 N N . ASP A 1 202 ? -1.121 -21.898 16.008 1.00 83.06 202 ASP A N 1
ATOM 1545 C CA . ASP A 1 202 ? -0.058 -22.922 15.965 1.00 83.06 202 ASP A CA 1
ATOM 1546 C C . ASP A 1 202 ? -0.568 -24.346 16.251 1.00 83.06 202 ASP A C 1
ATOM 1548 O O . ASP A 1 202 ? 0.021 -25.346 15.839 1.00 83.06 202 ASP A O 1
ATOM 1552 N N . ASN A 1 203 ? -1.690 -24.454 16.965 1.00 85.06 203 ASN A N 1
ATOM 1553 C CA . ASN A 1 203 ? -2.362 -25.718 17.268 1.00 85.06 203 ASN A CA 1
ATOM 1554 C C . ASN A 1 203 ? -3.248 -26.235 16.108 1.00 85.06 203 ASN A C 1
ATOM 1556 O O . ASN A 1 203 ? -3.870 -27.290 16.246 1.00 85.06 203 ASN A O 1
ATOM 1560 N N . GLY A 1 204 ? -3.325 -25.502 14.991 1.00 83.69 204 GLY A N 1
ATOM 1561 C CA . GLY A 1 204 ? -4.149 -25.808 13.821 1.00 83.69 204 GLY A CA 1
ATOM 1562 C C . GLY A 1 204 ? -5.598 -25.312 13.892 1.00 83.69 204 GLY A C 1
ATOM 1563 O O . GLY A 1 204 ? -6.377 -25.605 12.984 1.00 83.69 204 GLY A O 1
ATOM 1564 N N . ALA A 1 205 ? -5.995 -24.586 14.941 1.00 86.69 205 ALA A N 1
ATOM 1565 C CA . ALA A 1 205 ? -7.314 -23.969 15.017 1.00 86.69 205 ALA A CA 1
ATOM 1566 C C . ALA A 1 205 ? -7.437 -22.814 14.015 1.00 86.69 205 ALA A C 1
ATOM 1568 O O . ALA A 1 205 ? -6.487 -22.072 13.767 1.00 86.69 205 ALA A O 1
ATOM 1569 N N . VAL A 1 206 ? -8.642 -22.656 13.465 1.00 89.25 206 VAL A N 1
ATOM 1570 C CA . VAL A 1 206 ? -8.973 -21.599 12.507 1.00 89.25 206 VAL A CA 1
ATOM 1571 C C . VAL A 1 206 ? -10.122 -20.769 13.058 1.00 89.25 206 VAL A C 1
ATOM 1573 O O . VAL A 1 206 ? -11.120 -21.318 13.532 1.00 89.25 206 VAL A O 1
ATOM 1576 N N . LYS A 1 207 ? -9.990 -19.445 12.985 1.00 89.31 207 LYS A N 1
ATOM 1577 C CA . LYS A 1 207 ? -11.050 -18.488 13.328 1.00 89.31 207 LYS A CA 1
ATOM 1578 C C . LYS A 1 207 ? -11.259 -17.534 12.161 1.00 89.31 207 LYS A C 1
ATOM 1580 O O . LYS A 1 207 ? -10.302 -17.188 11.478 1.00 89.31 207 LYS A O 1
ATOM 1585 N N . ALA A 1 208 ? -12.505 -17.127 11.946 1.00 89.69 208 ALA A N 1
ATOM 1586 C CA . ALA A 1 208 ? -12.872 -16.150 10.931 1.00 89.69 208 ALA A CA 1
ATOM 1587 C C . ALA A 1 208 ? -13.507 -14.929 11.602 1.00 89.69 208 ALA A C 1
ATOM 1589 O O . ALA A 1 208 ? -14.395 -15.078 12.446 1.00 89.69 208 ALA A O 1
ATOM 1590 N N . TYR A 1 209 ? -13.055 -13.741 11.218 1.00 85.75 209 TYR A N 1
ATOM 1591 C CA . TYR A 1 209 ? -13.527 -12.458 11.727 1.00 85.75 209 TYR A CA 1
ATOM 1592 C C . TYR A 1 209 ? -14.101 -11.621 10.590 1.00 85.75 209 TYR A C 1
ATOM 1594 O O . TYR A 1 209 ? -13.680 -11.752 9.444 1.00 85.75 209 TYR A O 1
ATOM 1602 N N . ARG A 1 210 ? -15.056 -10.751 10.916 1.00 82.94 210 ARG A N 1
ATOM 1603 C CA . ARG A 1 210 ? -15.659 -9.790 9.991 1.00 82.94 210 ARG A CA 1
ATOM 1604 C C . ARG A 1 210 ? -15.828 -8.454 10.719 1.00 82.94 210 ARG A C 1
ATOM 1606 O O . ARG A 1 210 ? -16.258 -8.487 11.876 1.00 82.94 210 ARG A O 1
ATOM 1613 N N . PRO A 1 211 ? -15.523 -7.309 10.091 1.00 72.25 211 PRO A N 1
ATOM 1614 C CA . PRO A 1 211 ? -15.848 -6.007 10.650 1.00 72.25 211 PRO A CA 1
ATOM 1615 C C . PRO A 1 211 ? -17.376 -5.870 10.723 1.00 72.25 211 PRO A C 1
ATOM 1617 O O . PRO A 1 211 ? -18.080 -6.161 9.756 1.00 72.25 211 PRO A O 1
ATOM 1620 N N . SER A 1 212 ? -17.909 -5.499 11.887 1.00 62.44 212 SER A N 1
ATOM 1621 C CA . SER A 1 212 ? -19.356 -5.393 12.160 1.00 62.44 212 SER A CA 1
ATOM 1622 C C . SER A 1 212 ? -19.817 -3.944 12.284 1.00 62.44 212 SER A C 1
ATOM 1624 O O . SER A 1 212 ? -19.157 -3.227 13.063 1.00 62.44 212 SER A O 1
#

pLDDT: mean 88.74, std 8.54, range [45.81, 98.56]

InterPro domains:
  IPR004106 Peptidase S9, N-terminal domain superfamily [SSF50993] (8-208)

Mean predicted aligned error: 5.78 Å

Secondary structure (DSSP, 8-state):
-PPP--EEE-TTT--EEE-TT--TTPEEEEETTEEEEEEPPPGGG-PPPEEEEE-TTS-EEEEEE--S-TT--EEEE-SSPPPHHHHHHHHHH---TTSSEEEEE-TT-TT--EEEETTEEEE--TTBSS-EEETTEEE--TTHHHHTTTSTTEEEEEEE-SSS-EEEEEEETTT----SPEE--SEEEEEEETTEEEEEETTS-EEEE---

Radius of gyration: 18.48 Å; Cα contacts (8 Å, |Δi|>4): 471; chains: 1; bounding box: 50×43×45 Å